Protein AF-A0A822GSI8-F1 (afdb_monomer)

Radius of gyration: 28.37 Å; Cα contacts (8 Å, |Δi|>4): 195; chains: 1; bounding box: 64×32×93 Å

Solvent-accessible surface area (backbone atoms only — not comparable to full-atom values): 10097 Å² total; per-residue (Å²): 110,71,70,58,55,49,56,53,51,47,66,73,47,38,65,60,54,49,52,53,50,53,50,49,49,54,52,13,53,53,40,26,77,75,37,42,52,14,53,33,38,37,79,47,86,88,35,53,39,57,85,66,34,55,63,67,47,79,46,78,55,97,93,42,81,42,84,41,72,41,44,72,42,69,48,95,65,40,20,72,42,55,73,47,16,43,53,38,50,46,37,39,71,72,67,50,66,40,67,62,51,48,49,50,55,18,14,21,65,41,70,62,28,21,62,38,88,71,66,30,64,82,55,51,61,58,57,54,50,50,49,56,54,50,50,54,50,50,51,52,51,52,53,50,52,51,53,53,50,52,49,54,55,57,51,59,77,48,70,86,50,94,62,52,74,69,55,44,53,50,49,52,52,52,52,53,53,56,54,67,74,73,110

Structure (mmCIF, N/CA/C/O backbone):
data_AF-A0A822GSI8-F1
#
_entry.id   AF-A0A822GSI8-F1
#
loop_
_atom_site.group_PDB
_atom_site.id
_atom_site.type_symbol
_atom_site.label_atom_id
_atom_site.label_alt_id
_atom_site.label_comp_id
_atom_site.label_asym_id
_atom_site.label_entity_id
_atom_site.label_seq_id
_atom_site.pdbx_PDB_ins_code
_atom_site.Cartn_x
_atom_site.Cartn_y
_atom_site.Cartn_z
_atom_site.occupancy
_atom_site.B_iso_or_equiv
_atom_site.auth_seq_id
_atom_site.auth_comp_id
_atom_site.auth_asym_id
_atom_site.auth_atom_id
_atom_site.pdbx_PDB_model_num
ATOM 1 N N . HIS A 1 1 ? -18.938 -19.553 23.833 1.00 64.94 1 HIS A N 1
ATOM 2 C CA . HIS A 1 1 ? -18.701 -18.386 24.707 1.00 64.94 1 HIS A CA 1
ATOM 3 C C . HIS A 1 1 ? -17.823 -17.334 24.021 1.00 64.94 1 HIS A C 1
ATOM 5 O O . HIS A 1 1 ? -18.357 -16.303 23.644 1.00 64.94 1 HIS A O 1
ATOM 11 N N . VAL A 1 2 ? -16.542 -17.611 23.725 1.00 74.50 2 VAL A N 1
ATOM 12 C CA . VAL A 1 2 ? -15.604 -16.626 23.123 1.00 74.50 2 VAL A CA 1
ATOM 13 C C . VAL A 1 2 ? -16.083 -16.049 21.779 1.00 74.50 2 VAL A C 1
ATOM 15 O O . VAL A 1 2 ? -16.111 -14.836 21.606 1.00 74.50 2 VAL A O 1
ATOM 18 N N . VAL A 1 3 ? -16.555 -16.893 20.853 1.00 79.50 3 VAL A N 1
ATOM 19 C CA . VAL A 1 3 ? -17.059 -16.449 19.532 1.00 79.50 3 VAL A CA 1
ATOM 20 C C . VAL A 1 3 ? -18.263 -15.503 19.650 1.00 79.50 3 VAL A C 1
ATOM 22 O O . VAL A 1 3 ? -18.406 -14.568 18.870 1.00 79.50 3 VAL A O 1
ATOM 25 N N . GLN A 1 4 ? -19.115 -15.706 20.655 1.00 74.81 4 GLN A N 1
ATOM 26 C CA . GLN A 1 4 ? -20.308 -14.886 20.879 1.00 74.81 4 GLN A CA 1
ATOM 27 C C . GLN A 1 4 ? -19.934 -13.473 21.342 1.00 74.81 4 GLN A C 1
ATOM 29 O O . GLN A 1 4 ? -20.511 -12.506 20.853 1.00 74.81 4 GLN A O 1
ATOM 34 N N . CYS A 1 5 ? -18.919 -13.352 22.204 1.00 68.75 5 CYS A N 1
ATOM 35 C CA . CYS A 1 5 ? -18.374 -12.060 22.624 1.00 68.75 5 CYS A CA 1
ATOM 36 C C . CYS A 1 5 ? -17.778 -11.290 21.437 1.00 68.75 5 CYS A C 1
ATOM 38 O O . CYS A 1 5 ? -18.024 -10.095 21.296 1.00 68.75 5 CYS A O 1
ATOM 40 N N . VAL A 1 6 ? -17.069 -11.984 20.536 1.00 73.56 6 VAL A N 1
ATOM 41 C CA . VAL A 1 6 ? -16.506 -11.374 19.319 1.00 73.56 6 VAL A CA 1
ATOM 42 C C . VAL A 1 6 ? -17.610 -10.848 18.401 1.00 73.56 6 VAL A C 1
ATOM 44 O O . VAL A 1 6 ? -17.530 -9.719 17.930 1.00 73.56 6 VAL A O 1
ATOM 47 N N . VAL A 1 7 ? -18.677 -11.620 18.179 1.00 80.00 7 VAL A N 1
ATOM 48 C CA . VAL A 1 7 ? -19.796 -11.191 17.322 1.00 80.00 7 VAL A CA 1
ATOM 49 C C . VAL A 1 7 ? -20.527 -9.975 17.901 1.00 80.00 7 VAL A C 1
ATOM 51 O O . VAL A 1 7 ? -20.914 -9.082 17.147 1.00 80.00 7 VAL A O 1
ATOM 54 N N . VAL A 1 8 ? -20.705 -9.912 19.224 1.00 75.38 8 VAL A N 1
ATOM 55 C CA . VAL A 1 8 ? -21.286 -8.735 19.891 1.00 75.38 8 VAL A CA 1
ATOM 56 C C . VAL A 1 8 ? -20.364 -7.526 19.731 1.00 75.38 8 VAL A C 1
ATOM 58 O O . VAL A 1 8 ? -20.827 -6.479 19.287 1.00 75.38 8 VAL A O 1
ATOM 61 N N . ALA A 1 9 ? -19.060 -7.685 19.976 1.00 73.44 9 ALA A N 1
ATOM 62 C CA . ALA A 1 9 ? -18.082 -6.612 19.813 1.00 73.44 9 ALA A CA 1
ATOM 63 C C . ALA A 1 9 ? -18.045 -6.066 18.375 1.00 73.44 9 ALA A C 1
ATOM 65 O O . ALA A 1 9 ? -18.070 -4.852 18.183 1.00 73.44 9 ALA A O 1
ATOM 66 N N . ILE A 1 10 ? -18.070 -6.947 17.365 1.00 80.75 10 ILE A N 1
ATOM 67 C CA . ILE A 1 10 ? -18.101 -6.565 15.943 1.00 80.75 10 ILE A CA 1
ATOM 68 C C . ILE A 1 10 ? -19.345 -5.736 15.615 1.00 80.75 10 ILE A C 1
ATOM 70 O O . ILE A 1 10 ? -19.234 -4.753 14.887 1.00 80.75 10 ILE A O 1
ATOM 74 N N . LYS A 1 11 ? -20.525 -6.086 16.144 1.00 81.25 11 LYS A N 1
ATOM 75 C CA . LYS A 1 11 ? -21.742 -5.288 15.919 1.00 81.25 11 LYS A CA 1
ATOM 76 C C . LYS A 1 11 ? -21.622 -3.885 16.509 1.00 81.25 11 LYS A C 1
ATOM 78 O O . LYS A 1 11 ? -22.107 -2.938 15.897 1.00 81.25 11 LYS A O 1
ATOM 83 N N . THR A 1 12 ? -20.948 -3.745 17.646 1.00 77.94 12 THR A N 1
ATOM 84 C CA . THR A 1 12 ? -20.788 -2.453 18.322 1.00 77.94 12 THR A CA 1
ATOM 85 C C . THR A 1 12 ? -19.773 -1.544 17.623 1.00 77.94 12 THR A C 1
ATOM 87 O O . THR A 1 12 ? -20.023 -0.351 17.480 1.00 77.94 12 THR A O 1
ATOM 90 N N . ILE A 1 13 ? -18.659 -2.091 17.120 1.00 86.00 13 ILE A N 1
ATOM 91 C CA . ILE A 1 13 ? -17.615 -1.309 16.418 1.00 86.00 13 ILE A CA 1
ATOM 92 C C . ILE A 1 13 ? -17.758 -1.318 14.887 1.00 86.00 13 ILE A C 1
ATOM 94 O O . ILE A 1 13 ? -16.955 -0.706 14.179 1.00 86.00 13 ILE A O 1
ATOM 98 N N . GLY A 1 14 ? -18.782 -1.997 14.364 1.00 87.69 14 GLY A N 1
ATOM 99 C CA . GLY A 1 14 ? -18.973 -2.245 12.935 1.00 87.69 14 GLY A CA 1
ATOM 100 C C . GLY A 1 14 ? -19.047 -0.973 12.095 1.00 87.69 14 GLY A C 1
ATOM 101 O O . GLY A 1 14 ? -18.503 -0.943 10.995 1.00 87.69 14 GLY A O 1
ATOM 102 N N . ASN A 1 15 ? -19.626 0.105 12.632 1.00 88.06 15 ASN A N 1
ATOM 103 C CA . ASN A 1 15 ? -19.677 1.399 11.946 1.00 88.06 15 ASN A CA 1
ATOM 104 C C . ASN A 1 15 ? -18.277 1.966 11.683 1.00 88.06 15 ASN A C 1
ATOM 106 O O . ASN A 1 15 ? -17.994 2.402 10.571 1.00 88.06 15 ASN A O 1
ATOM 110 N N . ILE A 1 16 ? -17.386 1.930 12.679 1.00 90.88 16 ILE A N 1
ATOM 111 C CA . ILE A 1 16 ? -16.015 2.439 12.531 1.00 90.88 16 ILE A CA 1
ATOM 112 C C . ILE A 1 16 ? -15.247 1.554 11.547 1.00 90.88 16 ILE A C 1
ATOM 114 O O . ILE A 1 16 ? -14.610 2.070 10.636 1.00 90.88 16 ILE A O 1
ATOM 118 N N . MET A 1 17 ? -15.373 0.229 11.670 1.00 90.25 17 MET A N 1
ATOM 119 C CA . MET A 1 17 ? -14.753 -0.724 10.742 1.00 90.25 17 MET A CA 1
ATOM 120 C C . MET A 1 17 ? -15.199 -0.506 9.292 1.00 90.25 17 MET A C 1
ATOM 122 O O . MET A 1 17 ? -14.371 -0.524 8.382 1.00 90.25 17 MET A O 1
ATOM 126 N N . LEU A 1 18 ? -16.495 -0.261 9.072 1.00 92.88 18 LEU A N 1
ATOM 127 C CA . LEU A 1 18 ? -17.046 0.022 7.750 1.00 92.88 18 LEU A CA 1
ATOM 128 C C . LEU A 1 18 ? -16.478 1.323 7.177 1.00 92.88 18 LEU A C 1
ATOM 130 O O . LEU A 1 18 ? -16.075 1.347 6.017 1.00 92.88 18 LEU A O 1
ATOM 134 N N . VAL A 1 19 ? -16.407 2.387 7.981 1.00 93.94 19 VAL A N 1
ATOM 135 C CA . VAL A 1 19 ? -15.815 3.664 7.554 1.00 93.94 19 VAL A CA 1
ATOM 136 C C . VAL A 1 19 ? -14.342 3.481 7.182 1.00 93.94 19 VAL A C 1
ATOM 138 O O . VAL A 1 19 ? -13.930 3.930 6.114 1.00 93.94 19 VAL A O 1
ATOM 141 N N . THR A 1 20 ? -13.567 2.766 8.001 1.00 93.31 20 THR A N 1
ATOM 142 C CA . THR A 1 20 ? -12.159 2.455 7.714 1.00 93.31 20 THR A CA 1
ATOM 143 C C . THR A 1 20 ? -12.010 1.669 6.410 1.00 93.31 20 THR A C 1
ATOM 145 O O . THR A 1 20 ? -11.150 1.988 5.592 1.00 93.31 20 THR A O 1
ATOM 148 N N . PHE A 1 21 ? -12.870 0.676 6.169 1.00 94.00 21 PHE A N 1
ATOM 149 C CA . PHE A 1 21 ? -12.860 -0.096 4.926 1.00 94.00 21 PHE A CA 1
ATOM 150 C C . PHE A 1 21 ? -13.231 0.751 3.698 1.00 94.00 21 PHE A C 1
ATOM 152 O O . PHE A 1 21 ? -12.585 0.646 2.656 1.00 94.00 21 PHE A O 1
ATOM 159 N N . LEU A 1 22 ? -14.237 1.623 3.802 1.00 95.75 22 LEU A N 1
ATOM 160 C CA . LEU A 1 22 ? -14.611 2.530 2.713 1.00 95.75 22 LEU A CA 1
ATOM 161 C C . LEU A 1 22 ? -13.483 3.510 2.387 1.00 95.75 22 LEU A C 1
ATOM 163 O O . LEU A 1 22 ? -13.197 3.758 1.217 1.00 95.75 22 LEU A O 1
ATOM 167 N N . LEU A 1 23 ? -12.799 4.019 3.408 1.00 94.44 23 LEU A N 1
ATOM 168 C CA . LEU A 1 23 ? -11.635 4.871 3.220 1.00 94.44 23 LEU A CA 1
ATOM 169 C C . LEU A 1 23 ? -10.482 4.108 2.546 1.00 94.44 23 LEU A C 1
ATOM 171 O O . LEU A 1 23 ? -9.899 4.613 1.587 1.00 94.44 23 LEU A O 1
ATOM 175 N N . GLN A 1 24 ? -10.195 2.879 2.988 1.00 95.69 24 GLN A N 1
ATOM 176 C CA . GLN A 1 24 ? -9.219 1.991 2.348 1.00 95.69 24 GLN A CA 1
ATOM 177 C C . GLN A 1 24 ? -9.531 1.816 0.858 1.00 95.69 24 GLN A C 1
ATOM 179 O O . GLN A 1 24 ? -8.641 1.894 0.013 1.00 95.69 24 GLN A O 1
ATOM 184 N N . PHE A 1 25 ? -10.807 1.617 0.529 1.00 97.62 25 PHE A N 1
ATOM 185 C CA . PHE A 1 25 ? -11.272 1.492 -0.844 1.00 97.62 25 PHE A CA 1
ATOM 186 C C . PHE A 1 25 ? -11.071 2.779 -1.655 1.00 97.62 25 PHE A C 1
ATOM 188 O O . PHE A 1 25 ? -10.590 2.715 -2.787 1.00 97.62 25 PHE A O 1
ATOM 195 N N . MET A 1 26 ? -11.363 3.951 -1.083 1.00 97.31 26 MET A N 1
ATOM 196 C CA . MET A 1 26 ? -11.099 5.238 -1.739 1.00 97.31 26 MET A CA 1
ATOM 197 C C . MET A 1 26 ? -9.608 5.419 -2.056 1.00 97.31 26 MET A C 1
ATOM 199 O O . MET A 1 26 ? -9.261 5.734 -3.196 1.00 97.31 26 MET A O 1
ATOM 203 N N . PHE A 1 27 ? -8.724 5.154 -1.088 1.00 97.88 27 PHE A N 1
ATOM 204 C CA . PHE A 1 27 ? -7.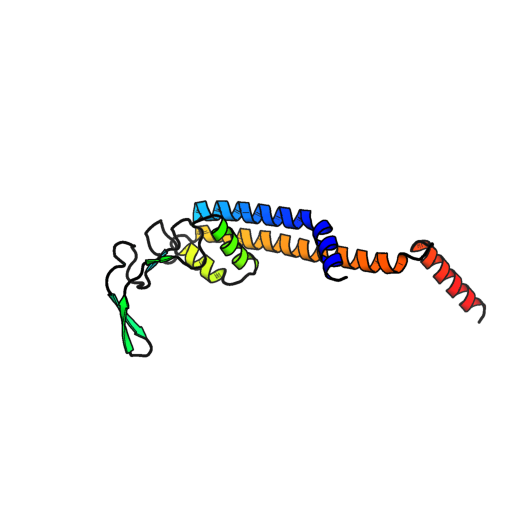275 5.215 -1.301 1.00 97.88 27 PHE A CA 1
ATOM 205 C C . PHE A 1 27 ? -6.784 4.165 -2.300 1.00 97.88 27 PHE A C 1
ATOM 207 O O . PHE A 1 27 ? -5.883 4.458 -3.083 1.00 97.88 27 PHE A O 1
ATOM 214 N N . ALA A 1 28 ? -7.380 2.971 -2.330 1.00 98.25 28 ALA A N 1
ATOM 215 C CA . ALA A 1 28 ? -7.043 1.947 -3.315 1.00 98.25 28 ALA A CA 1
ATOM 216 C C . ALA A 1 28 ? -7.374 2.412 -4.738 1.00 98.25 28 ALA A C 1
ATOM 218 O O . ALA A 1 28 ? -6.529 2.311 -5.624 1.00 98.25 28 ALA A O 1
ATOM 219 N N . CYS A 1 29 ? -8.560 2.987 -4.954 1.00 98.06 29 CYS A N 1
ATOM 220 C CA . CYS A 1 29 ? -8.944 3.561 -6.245 1.00 98.06 29 CYS A CA 1
ATOM 221 C C . CYS A 1 29 ? -8.005 4.700 -6.670 1.00 98.06 29 CYS A C 1
ATOM 2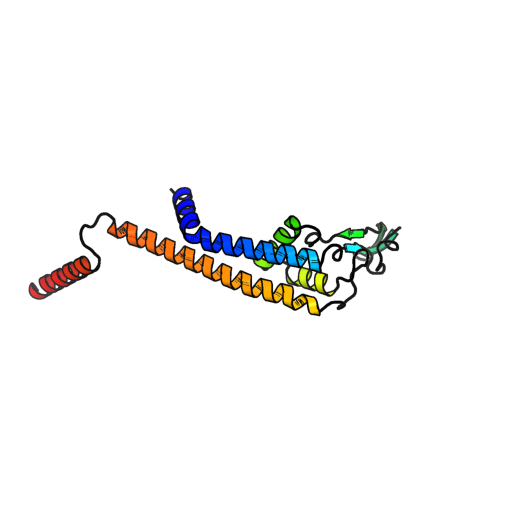23 O O . CYS A 1 29 ? -7.558 4.724 -7.817 1.00 98.06 29 CYS A O 1
ATOM 225 N N . MET A 1 30 ? -7.655 5.603 -5.749 1.00 97.81 30 MET A N 1
ATOM 226 C CA . MET A 1 30 ? -6.669 6.660 -6.010 1.00 97.81 30 MET A CA 1
ATOM 227 C C . MET A 1 30 ? -5.281 6.089 -6.333 1.00 97.81 30 MET A C 1
ATOM 229 O O . MET A 1 30 ? -4.628 6.549 -7.266 1.00 97.81 30 MET A O 1
ATOM 233 N N . GLY A 1 31 ? -4.843 5.061 -5.605 1.00 97.38 31 GLY A N 1
ATOM 234 C CA . GLY A 1 31 ? -3.565 4.389 -5.831 1.00 97.38 31 GLY A CA 1
ATOM 235 C C . GLY A 1 31 ? -3.491 3.737 -7.211 1.00 97.38 31 GLY A C 1
ATOM 236 O O . GLY A 1 31 ? -2.492 3.902 -7.906 1.00 97.38 31 GLY A O 1
ATOM 237 N N . VAL A 1 32 ? -4.568 3.078 -7.655 1.00 97.75 32 VAL A N 1
ATOM 238 C CA . VAL A 1 32 ? -4.649 2.526 -9.018 1.00 97.75 32 VAL A CA 1
ATOM 239 C C . VAL A 1 32 ? -4.516 3.636 -10.059 1.00 97.75 32 VAL A C 1
ATOM 241 O O . VAL A 1 32 ? -3.757 3.497 -11.008 1.00 97.75 32 VAL A O 1
ATOM 244 N N . GLN A 1 33 ? -5.184 4.775 -9.878 1.00 96.00 33 GLN A N 1
ATOM 245 C CA . GLN A 1 33 ? -5.061 5.891 -10.824 1.00 96.00 33 GLN A CA 1
ATOM 246 C C . GLN A 1 33 ? -3.640 6.476 -10.887 1.00 96.00 33 GLN A C 1
ATOM 248 O O . GLN A 1 33 ? -3.237 6.975 -11.933 1.00 96.00 33 GLN A O 1
ATOM 253 N N . LEU A 1 34 ? -2.880 6.416 -9.790 1.00 95.38 34 LEU A N 1
ATOM 254 C CA . LEU A 1 34 ? -1.566 7.053 -9.684 1.00 95.38 34 LEU A CA 1
ATOM 255 C C . LEU A 1 34 ? -0.387 6.146 -10.091 1.00 95.38 34 LEU A C 1
ATOM 257 O O . LEU A 1 34 ? 0.647 6.660 -10.539 1.00 95.38 34 LEU A O 1
ATOM 261 N N . PHE A 1 35 ? -0.531 4.830 -9.903 1.00 96.56 35 PHE A N 1
ATOM 262 C CA . PHE A 1 35 ? 0.570 3.854 -9.949 1.00 96.56 35 PHE A CA 1
ATOM 263 C C . PHE A 1 35 ? 0.297 2.615 -10.811 1.00 96.56 35 PHE A C 1
ATOM 265 O O . PHE A 1 35 ? 1.106 1.683 -10.823 1.00 96.56 35 PHE A O 1
ATOM 272 N N . LYS A 1 36 ? -0.839 2.549 -11.512 1.00 96.00 36 LYS A N 1
ATOM 273 C CA . LYS A 1 36 ? -1.127 1.422 -12.404 1.00 96.00 36 LYS A CA 1
ATOM 274 C C . LYS A 1 36 ? 0.001 1.245 -13.418 1.00 96.00 36 LYS A C 1
ATOM 276 O O . LYS A 1 36 ? 0.408 2.199 -14.072 1.00 96.00 36 LYS A O 1
ATOM 281 N N . GLY A 1 37 ? 0.512 0.020 -13.523 1.00 94.44 37 GLY A N 1
ATOM 282 C CA . GLY A 1 37 ? 1.519 -0.338 -14.514 1.00 94.44 37 GLY A CA 1
ATOM 283 C C . GLY A 1 37 ? 2.919 0.236 -14.274 1.00 94.44 37 GLY A C 1
ATOM 284 O O . GLY A 1 37 ? 3.803 -0.034 -15.084 1.00 94.44 37 GLY A O 1
ATOM 285 N N . THR A 1 38 ? 3.161 0.984 -13.188 1.00 94.44 38 THR A N 1
ATOM 286 C CA . THR A 1 38 ? 4.455 1.658 -12.955 1.00 94.44 38 THR A CA 1
ATOM 287 C C . THR A 1 38 ? 5.419 0.874 -12.057 1.00 94.44 38 THR A C 1
ATOM 289 O O . THR A 1 38 ? 6.549 1.305 -11.854 1.00 94.44 38 THR A O 1
ATOM 292 N N . PHE A 1 39 ? 4.992 -0.265 -11.496 1.00 95.94 39 PHE A N 1
ATOM 293 C CA . PHE A 1 39 ? 5.761 -1.055 -10.511 1.00 95.94 39 PHE A CA 1
ATOM 294 C C . PHE A 1 39 ? 6.512 -2.242 -11.134 1.00 95.94 39 PHE A C 1
ATOM 296 O O . PHE A 1 39 ? 6.977 -3.141 -10.429 1.00 95.94 39 PHE A O 1
ATOM 303 N N . TYR A 1 40 ? 6.629 -2.249 -12.458 1.00 95.06 40 TYR A N 1
ATOM 304 C CA . TYR A 1 40 ? 7.386 -3.263 -13.169 1.00 95.06 40 TYR A CA 1
ATOM 305 C C . TYR A 1 40 ? 8.875 -2.924 -13.176 1.00 95.06 40 TYR A C 1
ATOM 307 O O . TYR A 1 40 ? 9.271 -1.763 -13.286 1.00 95.06 40 TYR A O 1
ATOM 315 N N . SER A 1 41 ? 9.707 -3.953 -13.095 1.00 94.31 41 SER A N 1
ATOM 316 C CA . SER A 1 41 ? 11.152 -3.819 -13.194 1.00 94.31 41 SER A CA 1
ATOM 317 C C . SER A 1 41 ? 11.774 -5.023 -13.893 1.00 94.31 41 SER A C 1
ATOM 319 O O . SER A 1 41 ? 11.236 -6.136 -13.897 1.00 94.31 41 SER A O 1
ATOM 321 N N . CYS A 1 42 ? 12.926 -4.778 -14.512 1.00 94.31 42 CYS A N 1
ATOM 322 C CA . CYS A 1 42 ? 13.794 -5.836 -15.003 1.00 94.31 42 CYS A CA 1
ATOM 323 C C . CYS A 1 42 ? 14.657 -6.353 -13.844 1.00 94.31 42 CYS A C 1
ATOM 325 O O . CYS A 1 42 ? 15.096 -5.571 -12.997 1.00 94.31 42 CYS A O 1
ATOM 327 N N . ASN A 1 43 ? 14.949 -7.652 -13.822 1.00 92.62 43 ASN A N 1
ATOM 328 C CA . ASN A 1 43 ? 15.947 -8.211 -12.902 1.00 92.62 43 ASN A CA 1
ATOM 329 C C . ASN A 1 43 ? 17.375 -7.678 -13.162 1.00 92.62 43 ASN A C 1
ATOM 331 O O . ASN A 1 43 ? 18.195 -7.639 -12.244 1.00 92.62 43 ASN A O 1
ATOM 335 N N . ASP A 1 44 ? 17.657 -7.215 -14.384 1.00 91.88 44 ASP A N 1
ATOM 336 C CA . ASP A 1 44 ? 18.877 -6.496 -14.757 1.00 91.88 44 ASP A CA 1
ATOM 337 C C . ASP A 1 44 ? 18.687 -4.974 -14.604 1.00 91.88 44 ASP A C 1
ATOM 339 O O . ASP A 1 44 ? 17.962 -4.344 -15.378 1.00 91.88 44 ASP A O 1
ATOM 343 N N . LYS A 1 45 ? 19.381 -4.363 -13.631 1.00 85.88 45 LYS A N 1
ATOM 344 C CA . LYS A 1 45 ? 19.308 -2.915 -13.341 1.00 85.88 45 LYS A CA 1
ATOM 345 C C . LYS A 1 45 ? 19.838 -2.029 -14.471 1.00 85.88 45 LYS A C 1
ATOM 347 O O . LYS A 1 45 ? 19.593 -0.826 -14.452 1.00 85.88 45 LYS A O 1
ATOM 352 N N . SER A 1 46 ? 20.581 -2.585 -15.428 1.00 86.50 46 SER A N 1
ATOM 353 C CA . SER A 1 46 ? 21.060 -1.836 -16.591 1.00 86.50 46 SER A CA 1
ATOM 354 C C . SER A 1 46 ? 19.968 -1.599 -17.637 1.00 86.50 46 SER A C 1
ATOM 356 O O . SER A 1 46 ? 20.151 -0.745 -18.502 1.00 86.50 46 SER A O 1
ATOM 358 N N . MET A 1 47 ? 18.843 -2.319 -17.561 1.00 89.88 47 MET A N 1
ATOM 359 C CA . MET A 1 47 ? 17.736 -2.192 -18.506 1.00 89.88 47 MET A CA 1
ATOM 360 C C . MET A 1 47 ? 16.589 -1.391 -17.898 1.00 89.88 47 MET A C 1
ATOM 362 O O . MET A 1 47 ? 15.952 -1.809 -16.932 1.00 89.88 47 MET A O 1
ATOM 366 N N . THR A 1 48 ? 16.301 -0.238 -18.498 1.00 86.44 48 THR A N 1
ATOM 367 C CA . THR A 1 48 ? 15.251 0.681 -18.043 1.00 86.44 48 THR A CA 1
ATOM 368 C C . THR A 1 48 ? 13.943 0.538 -18.809 1.00 86.44 48 THR A C 1
ATOM 370 O O . THR A 1 48 ? 12.943 1.079 -18.362 1.00 86.44 48 THR A O 1
ATOM 373 N N . ASN A 1 49 ? 13.901 -0.193 -19.925 1.00 90.94 49 ASN A N 1
ATOM 374 C CA . ASN A 1 49 ? 12.680 -0.382 -20.708 1.00 90.94 49 ASN A CA 1
ATOM 375 C C . ASN A 1 49 ? 12.310 -1.860 -20.813 1.00 90.94 49 ASN A C 1
ATOM 377 O O . ASN A 1 49 ? 13.174 -2.739 -20.882 1.00 90.94 49 ASN A O 1
ATOM 381 N N . LYS A 1 50 ? 11.008 -2.130 -20.931 1.00 90.44 50 LYS A N 1
ATOM 382 C CA . LYS A 1 50 ? 10.486 -3.483 -21.155 1.00 90.44 50 LYS A CA 1
ATOM 383 C C . LYS A 1 50 ? 11.027 -4.137 -22.431 1.00 90.44 50 LYS A C 1
ATOM 385 O O . LYS A 1 50 ? 11.245 -5.346 -22.456 1.00 90.44 50 LYS A O 1
ATOM 390 N N . GLU A 1 51 ? 11.218 -3.364 -23.499 1.00 91.00 51 GLU A N 1
ATOM 391 C CA . GLU A 1 51 ? 11.679 -3.897 -24.788 1.00 91.00 51 GLU A CA 1
ATOM 392 C C . GLU A 1 51 ? 13.137 -4.366 -24.744 1.00 91.00 51 GLU A C 1
ATOM 394 O O . GLU A 1 51 ? 13.463 -5.384 -25.364 1.00 91.00 51 GLU A O 1
ATOM 399 N N . ASP A 1 52 ? 13.956 -3.672 -23.950 1.00 90.94 52 ASP A N 1
ATOM 400 C CA . ASP A 1 52 ? 15.389 -3.919 -23.771 1.00 90.94 52 ASP A CA 1
ATOM 401 C C . ASP A 1 52 ? 15.669 -5.041 -22.753 1.00 90.94 52 ASP A C 1
ATOM 403 O O . ASP A 1 52 ? 16.725 -5.678 -22.781 1.00 90.94 52 ASP A O 1
ATOM 407 N N . CYS A 1 53 ? 14.700 -5.354 -21.883 1.00 92.75 53 CYS A N 1
ATOM 408 C CA . CYS A 1 53 ? 14.765 -6.442 -20.902 1.00 92.75 53 CYS A CA 1
ATOM 409 C C . CYS A 1 53 ? 14.570 -7.826 -21.560 1.00 92.75 53 CYS A C 1
ATOM 411 O O . CYS A 1 53 ? 13.634 -8.567 -21.263 1.00 92.75 53 CYS A O 1
ATOM 413 N N . LYS A 1 54 ? 15.452 -8.178 -22.502 1.00 93.19 54 LYS A N 1
ATOM 414 C CA . LYS A 1 54 ? 15.462 -9.464 -23.215 1.00 93.19 54 LYS A CA 1
ATOM 415 C C . LYS A 1 54 ? 16.863 -10.068 -23.252 1.00 93.19 54 LYS A C 1
ATOM 417 O O . LYS A 1 54 ? 17.878 -9.374 -23.159 1.00 93.19 54 LYS A O 1
ATOM 422 N N . GLY A 1 55 ? 16.920 -11.383 -23.433 1.00 92.69 55 GLY A N 1
ATOM 423 C CA . GLY A 1 55 ? 18.172 -12.132 -23.502 1.00 92.69 55 GLY A CA 1
ATOM 424 C C . GLY A 1 55 ? 18.678 -12.536 -22.121 1.00 92.69 55 GLY A C 1
ATOM 425 O O . GLY A 1 55 ? 17.895 -12.920 -21.259 1.00 92.69 55 GLY A O 1
ATOM 426 N N . TYR A 1 56 ? 19.993 -12.487 -21.931 1.00 92.69 56 TYR A N 1
ATOM 427 C CA . TYR A 1 56 ? 20.650 -12.949 -20.711 1.00 92.69 56 TYR A CA 1
ATOM 428 C C . TYR A 1 56 ? 21.606 -11.883 -20.191 1.00 92.69 56 TYR A C 1
ATOM 430 O O . TYR A 1 56 ? 22.204 -11.155 -20.985 1.00 92.69 56 TYR A O 1
ATOM 438 N N . PHE A 1 57 ? 21.781 -11.841 -18.877 1.00 93.12 57 PHE A N 1
ATOM 439 C CA . PHE A 1 57 ? 22.784 -11.019 -18.213 1.00 93.12 57 PHE A CA 1
ATOM 440 C C . PHE A 1 57 ? 23.654 -11.892 -17.304 1.00 93.12 57 PHE A C 1
ATOM 442 O O . PHE A 1 57 ? 23.313 -13.038 -16.994 1.00 93.12 57 PHE A O 1
ATOM 449 N N . LEU A 1 58 ? 24.826 -11.369 -16.955 1.00 91.19 58 LEU A N 1
ATOM 450 C CA . LEU A 1 58 ? 25.750 -12.034 -16.047 1.00 91.19 58 LEU A CA 1
ATOM 451 C C . LEU A 1 58 ? 25.486 -11.505 -14.643 1.00 91.19 58 LEU A C 1
ATOM 453 O O . LEU A 1 58 ? 25.672 -10.316 -14.384 1.00 91.19 58 LEU A O 1
ATOM 457 N N . LYS A 1 59 ? 25.050 -12.391 -13.752 1.00 90.44 59 LYS A N 1
ATOM 458 C CA . LYS A 1 59 ? 24.902 -12.098 -12.332 1.00 90.44 59 LYS A CA 1
ATOM 459 C C . LYS A 1 59 ? 26.126 -12.631 -11.604 1.00 90.44 59 LYS A C 1
ATOM 461 O O . LYS A 1 59 ? 26.493 -13.792 -11.775 1.00 90.44 59 LYS A O 1
ATOM 466 N N . ILE A 1 60 ? 26.755 -11.761 -10.824 1.00 89.25 60 ILE A N 1
ATOM 467 C CA . ILE A 1 60 ? 27.889 -12.115 -9.974 1.00 89.25 60 ILE A CA 1
ATOM 468 C C . ILE A 1 60 ? 27.327 -12.342 -8.575 1.00 89.25 60 ILE A C 1
ATOM 470 O O . ILE A 1 60 ? 26.756 -11.418 -7.996 1.00 89.25 60 ILE A O 1
ATOM 474 N N . ASP A 1 61 ? 27.456 -13.563 -8.069 1.00 87.94 61 ASP A N 1
ATOM 475 C CA . ASP A 1 61 ? 27.020 -13.942 -6.726 1.00 87.94 61 ASP A CA 1
ATOM 476 C C . ASP A 1 61 ? 28.131 -14.758 -6.063 1.00 87.94 61 ASP A C 1
ATOM 478 O O . ASP A 1 61 ? 28.610 -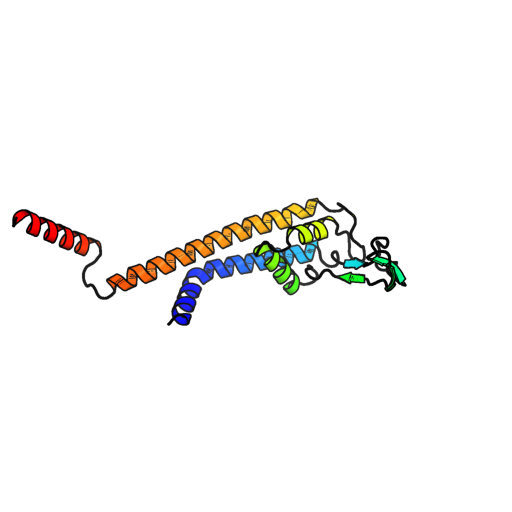15.721 -6.657 1.00 87.94 61 ASP A O 1
ATOM 482 N N . GLU A 1 62 ? 28.593 -14.328 -4.887 1.00 85.44 62 GLU A N 1
ATOM 483 C CA . GLU A 1 62 ? 29.691 -14.964 -4.132 1.00 85.44 62 GLU A CA 1
ATOM 484 C C . GLU A 1 62 ? 30.913 -15.368 -4.993 1.00 85.44 62 GLU A C 1
ATOM 486 O O . GLU A 1 62 ? 31.443 -16.471 -4.880 1.00 85.44 62 GLU A O 1
ATOM 491 N N . ASP A 1 63 ? 31.365 -14.462 -5.871 1.00 83.38 63 ASP A N 1
ATOM 492 C CA . ASP A 1 63 ? 32.522 -14.652 -6.772 1.00 83.38 63 ASP A CA 1
ATOM 493 C C . ASP A 1 63 ? 32.316 -15.683 -7.910 1.00 83.38 63 ASP A C 1
ATOM 495 O O . ASP A 1 63 ? 33.234 -15.992 -8.672 1.00 83.38 63 ASP A O 1
ATOM 499 N N . GLN A 1 64 ? 31.090 -16.184 -8.087 1.00 89.06 64 GLN A N 1
ATOM 500 C CA . GLN A 1 64 ? 30.673 -17.025 -9.211 1.00 89.06 64 GLN A CA 1
ATOM 501 C C . GLN A 1 64 ? 29.865 -16.208 -10.227 1.00 89.06 64 GLN A C 1
ATOM 503 O O . GLN A 1 64 ? 29.047 -15.355 -9.873 1.00 89.06 64 GLN A O 1
ATOM 508 N N . ILE A 1 65 ? 30.080 -16.484 -11.516 1.00 90.38 65 ILE A N 1
ATOM 509 C CA . ILE A 1 65 ? 29.368 -15.825 -12.616 1.00 90.38 65 ILE A CA 1
ATOM 510 C C . ILE A 1 65 ? 28.295 -16.772 -13.144 1.00 90.38 65 ILE A C 1
ATOM 512 O O . ILE A 1 65 ? 28.600 -17.794 -13.760 1.00 90.38 65 ILE A O 1
ATOM 516 N N . TYR A 1 66 ? 27.035 -16.391 -12.967 1.00 90.44 66 TYR A N 1
ATOM 517 C CA . TYR A 1 66 ? 25.891 -17.125 -13.490 1.00 90.44 66 TYR A CA 1
ATOM 518 C C . TYR A 1 66 ? 25.272 -16.376 -14.663 1.00 90.44 66 TYR A C 1
ATOM 520 O O . TYR A 1 66 ? 25.163 -15.148 -14.668 1.00 90.44 66 TYR A O 1
ATOM 528 N N . ARG A 1 67 ? 24.839 -17.133 -15.672 1.00 92.56 67 ARG A N 1
ATOM 529 C CA . ARG A 1 67 ? 24.044 -16.604 -16.777 1.00 92.56 67 ARG A CA 1
ATOM 530 C C . ARG A 1 67 ? 22.570 -16.734 -16.422 1.00 92.56 67 ARG A C 1
ATOM 532 O O . ARG A 1 67 ? 22.044 -17.843 -16.402 1.00 92.56 67 ARG A O 1
ATOM 539 N N . GLU A 1 68 ? 21.910 -15.609 -16.196 1.00 91.62 68 GLU A N 1
ATOM 540 C CA . GLU A 1 68 ? 20.488 -15.552 -15.855 1.00 91.62 68 GLU A CA 1
ATOM 541 C C . GLU A 1 68 ? 19.703 -14.912 -17.008 1.00 91.62 68 GLU A C 1
ATOM 543 O O . GLU A 1 68 ? 20.210 -14.036 -17.718 1.00 91.62 68 GLU A O 1
ATOM 548 N N . SER A 1 69 ? 18.484 -15.390 -17.267 1.00 93.62 69 SER A N 1
ATOM 549 C CA . SER A 1 69 ? 17.605 -14.782 -18.269 1.00 93.62 69 SER A CA 1
ATOM 550 C C . SER A 1 69 ? 17.046 -13.467 -17.744 1.00 93.62 69 SER A C 1
ATOM 552 O O . SER A 1 69 ? 16.619 -13.391 -16.593 1.00 93.62 69 SER A O 1
ATOM 554 N N . ARG A 1 70 ? 17.007 -12.438 -18.592 1.00 94.38 70 ARG A N 1
ATOM 555 C CA . ARG A 1 70 ? 16.320 -11.194 -18.251 1.00 94.38 70 ARG A CA 1
ATOM 556 C C . ARG A 1 70 ? 14.821 -11.435 -18.185 1.00 94.38 70 ARG A C 1
ATOM 558 O O . ARG A 1 70 ? 14.248 -11.983 -19.127 1.00 94.38 70 ARG A O 1
ATOM 565 N N . GLU A 1 71 ? 14.206 -11.009 -17.093 1.00 93.94 71 GLU A N 1
ATOM 566 C CA . GLU A 1 71 ? 12.771 -11.130 -16.872 1.00 93.94 71 GLU A CA 1
ATOM 567 C C . GLU A 1 71 ? 12.193 -9.775 -16.469 1.00 93.94 71 GLU A C 1
ATOM 569 O O . GLU A 1 71 ? 12.696 -9.103 -15.566 1.00 93.94 71 GLU A O 1
ATOM 574 N N . TRP A 1 72 ? 11.127 -9.383 -17.166 1.00 94.50 72 TRP A N 1
ATOM 575 C CA . TRP A 1 72 ? 10.339 -8.202 -16.847 1.00 94.50 72 TRP A CA 1
ATOM 576 C C . TRP A 1 72 ? 9.180 -8.613 -15.947 1.00 94.50 72 TRP A C 1
ATOM 578 O O . TRP A 1 72 ? 8.186 -9.172 -16.419 1.00 94.50 72 TRP A O 1
ATOM 588 N N . SER A 1 73 ? 9.311 -8.337 -14.656 1.00 94.56 73 SER A N 1
ATOM 589 C CA . SER A 1 73 ? 8.365 -8.792 -13.637 1.00 94.56 73 SER A CA 1
ATOM 590 C C . SER A 1 73 ? 7.722 -7.615 -12.911 1.00 94.56 73 SER A C 1
ATOM 592 O O . SER A 1 73 ? 8.277 -6.517 -12.859 1.00 94.56 73 SER A O 1
ATOM 594 N N . ASN A 1 74 ? 6.525 -7.833 -12.369 1.00 94.88 74 ASN A N 1
ATOM 595 C CA . ASN A 1 74 ? 5.868 -6.856 -11.506 1.00 94.88 74 ASN A CA 1
ATOM 596 C C . ASN A 1 74 ? 6.289 -7.061 -10.049 1.00 94.88 74 ASN A C 1
ATOM 598 O O . ASN A 1 74 ? 6.536 -8.191 -9.622 1.00 94.88 74 ASN A O 1
ATOM 602 N N . SER A 1 75 ? 6.294 -5.987 -9.263 1.00 93.62 75 SER A N 1
ATOM 603 C CA . SER A 1 75 ? 6.425 -6.091 -7.811 1.00 93.62 75 SER A CA 1
ATOM 604 C C . SER A 1 75 ? 5.296 -6.940 -7.217 1.00 93.62 75 SER A C 1
ATOM 606 O O . SER A 1 75 ? 4.151 -6.875 -7.660 1.00 93.62 75 SER A O 1
ATOM 608 N N . LYS A 1 76 ? 5.592 -7.703 -6.155 1.00 93.56 76 LYS A N 1
ATOM 609 C CA . LYS A 1 76 ? 4.599 -8.513 -5.421 1.00 93.56 76 LYS A CA 1
ATOM 610 C C . LYS A 1 76 ? 3.426 -7.667 -4.912 1.00 93.56 76 LYS A C 1
ATOM 612 O O . LYS A 1 76 ? 2.276 -8.104 -4.946 1.00 93.56 76 LYS A O 1
ATOM 617 N N . PHE A 1 77 ? 3.723 -6.460 -4.443 1.00 95.81 77 PHE A N 1
ATOM 618 C CA . PHE A 1 77 ? 2.739 -5.478 -4.000 1.00 95.81 77 PHE A CA 1
ATOM 619 C C . PHE A 1 77 ? 2.703 -4.348 -5.022 1.00 95.81 77 PHE A C 1
ATOM 621 O O . PHE A 1 77 ? 3.700 -3.654 -5.212 1.00 95.81 77 PHE A O 1
ATOM 628 N N . HIS A 1 78 ? 1.569 -4.199 -5.701 1.00 96.06 78 HIS A N 1
ATOM 629 C CA . HIS A 1 78 ? 1.389 -3.265 -6.809 1.00 96.06 78 HIS A CA 1
ATOM 630 C C . HIS A 1 78 ? -0.048 -2.717 -6.844 1.00 96.06 78 HIS A C 1
ATOM 632 O O . HIS A 1 78 ? -0.919 -3.158 -6.088 1.00 96.06 78 HIS A O 1
ATOM 638 N N . PHE A 1 79 ? -0.289 -1.739 -7.720 1.00 97.75 79 PHE A N 1
ATOM 639 C CA . PHE A 1 79 ? -1.542 -0.979 -7.820 1.00 97.75 79 PHE A CA 1
ATOM 640 C C . PHE A 1 79 ? -2.229 -1.148 -9.189 1.00 97.75 79 PHE A C 1
ATOM 642 O O . PHE A 1 79 ? -2.915 -0.249 -9.659 1.00 97.75 79 PHE A O 1
ATOM 649 N N . ASP A 1 80 ? -2.076 -2.298 -9.854 1.00 96.69 80 ASP A N 1
ATOM 650 C CA . ASP A 1 80 ? -2.644 -2.473 -11.208 1.00 96.69 80 ASP A CA 1
ATOM 651 C C . ASP A 1 80 ? -4.174 -2.601 -11.195 1.00 96.69 80 ASP A C 1
ATOM 653 O O . ASP A 1 80 ? -4.851 -2.156 -12.122 1.00 96.69 80 ASP A O 1
ATOM 657 N N . ASN A 1 81 ? -4.715 -3.196 -10.126 1.00 96.94 81 ASN A N 1
ATOM 658 C CA . ASN A 1 81 ? -6.138 -3.466 -9.941 1.00 96.94 81 ASN A CA 1
ATOM 659 C C . ASN A 1 81 ? -6.549 -3.133 -8.502 1.00 96.94 81 ASN A C 1
ATOM 661 O O . ASN A 1 81 ? -5.752 -3.293 -7.578 1.00 96.94 81 ASN A O 1
ATOM 665 N N . VAL A 1 82 ? -7.818 -2.772 -8.287 1.00 97.75 82 VAL A N 1
ATOM 666 C CA . VAL A 1 82 ? -8.329 -2.392 -6.954 1.00 97.75 82 VAL A CA 1
ATOM 667 C C . VAL A 1 82 ? -8.129 -3.483 -5.887 1.00 97.75 82 VAL A C 1
ATOM 669 O O . VAL A 1 82 ? -7.656 -3.140 -4.807 1.00 97.75 82 VAL A O 1
ATOM 672 N N . PRO A 1 83 ? -8.395 -4.785 -6.136 1.00 97.00 83 PRO A N 1
ATOM 673 C CA . PRO A 1 83 ? -8.165 -5.818 -5.121 1.00 97.00 83 PRO A CA 1
ATOM 674 C C . PRO A 1 83 ? -6.697 -5.932 -4.695 1.00 97.00 83 PRO A C 1
ATOM 676 O O . PRO A 1 83 ? -6.406 -6.075 -3.509 1.00 97.00 83 PRO A O 1
ATOM 679 N N . GLN A 1 84 ? -5.768 -5.806 -5.647 1.00 97.62 84 GLN A N 1
ATOM 680 C CA . GLN A 1 84 ? -4.343 -5.824 -5.336 1.00 97.62 84 GLN A CA 1
ATOM 681 C C . GLN A 1 84 ? -3.919 -4.552 -4.598 1.00 97.62 84 GLN A C 1
ATOM 683 O O . GLN A 1 84 ? -3.161 -4.631 -3.639 1.00 97.62 84 GLN A O 1
ATOM 688 N N . ALA A 1 85 ? -4.451 -3.389 -4.984 1.00 98.00 85 ALA A N 1
ATOM 689 C CA . ALA A 1 85 ? -4.217 -2.132 -4.281 1.00 98.00 85 ALA A CA 1
ATOM 690 C C . ALA A 1 85 ? -4.722 -2.182 -2.829 1.00 98.00 85 ALA A C 1
ATOM 692 O O . ALA A 1 85 ? -4.034 -1.700 -1.935 1.00 98.00 85 ALA A O 1
ATOM 693 N N . LEU A 1 86 ? -5.877 -2.808 -2.572 1.00 97.81 86 LEU A N 1
ATOM 694 C CA . LEU A 1 86 ? -6.387 -3.038 -1.216 1.00 97.81 86 LEU A CA 1
ATOM 695 C C . LEU A 1 86 ? -5.421 -3.890 -0.381 1.00 97.81 86 LEU A C 1
ATOM 697 O O . LEU A 1 86 ? -5.166 -3.548 0.771 1.00 97.81 86 LEU A O 1
ATOM 701 N N . LEU A 1 87 ? -4.868 -4.961 -0.962 1.00 96.81 87 LEU A N 1
ATOM 702 C CA . LEU A 1 87 ? -3.888 -5.837 -0.309 1.00 96.81 87 LEU A CA 1
ATOM 703 C C . LEU A 1 87 ? -2.558 -5.112 -0.056 1.00 96.81 87 LEU A C 1
ATOM 705 O O . LEU A 1 87 ? -2.008 -5.191 1.038 1.00 96.81 87 LEU A O 1
ATOM 709 N N . THR A 1 88 ? -2.075 -4.352 -1.035 1.00 97.31 88 THR A N 1
ATOM 710 C CA . THR A 1 88 ? -0.880 -3.509 -0.913 1.00 97.31 88 THR A CA 1
ATOM 711 C C . THR A 1 88 ? -1.053 -2.442 0.172 1.00 97.31 88 THR A C 1
ATOM 713 O O . THR A 1 88 ? -0.175 -2.238 1.003 1.00 97.31 88 THR A O 1
ATOM 716 N N . LEU A 1 89 ? -2.202 -1.768 0.227 1.00 97.56 89 LEU A N 1
ATOM 717 C CA . LEU A 1 89 ? -2.483 -0.801 1.287 1.00 97.56 89 LEU A CA 1
ATOM 718 C C . LEU A 1 89 ? -2.723 -1.480 2.643 1.00 97.56 89 LEU A C 1
ATOM 720 O O . LEU A 1 89 ? -2.513 -0.850 3.675 1.00 97.56 89 LEU A O 1
ATOM 724 N N . PHE A 1 90 ? -3.150 -2.745 2.676 1.00 96.00 90 PHE A N 1
ATOM 725 C CA . PHE A 1 90 ? -3.265 -3.508 3.918 1.00 96.00 90 PHE A CA 1
ATOM 726 C C . PHE A 1 90 ? -1.888 -3.763 4.542 1.00 96.00 90 PHE A C 1
ATOM 728 O O . PHE A 1 90 ? -1.734 -3.550 5.740 1.00 96.00 90 PHE A O 1
ATOM 735 N N . THR A 1 91 ? -0.866 -4.109 3.750 1.00 96.19 91 THR A N 1
ATOM 736 C CA . THR A 1 91 ? 0.504 -4.247 4.284 1.00 96.19 91 THR A CA 1
ATOM 737 C C . THR A 1 91 ? 1.079 -2.916 4.760 1.00 96.19 91 THR A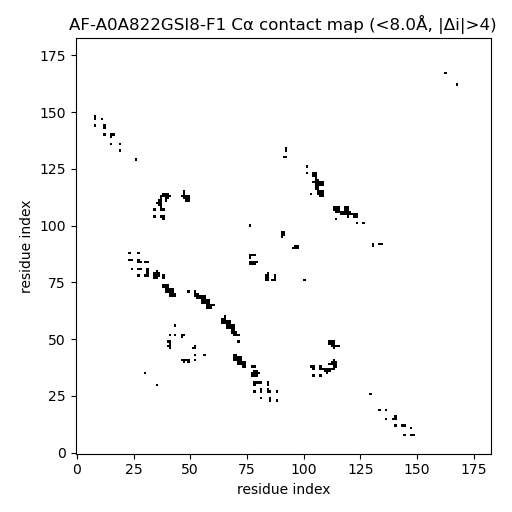 C 1
ATOM 739 O O . THR A 1 91 ? 1.783 -2.855 5.764 1.00 96.19 91 THR A O 1
ATOM 742 N N . VAL A 1 92 ? 0.735 -1.811 4.089 1.00 97.00 92 VAL A N 1
ATOM 743 C CA . VAL A 1 92 ? 1.094 -0.469 4.576 1.00 97.00 92 VAL A CA 1
ATOM 744 C C . VAL A 1 92 ? 0.381 -0.151 5.894 1.00 97.00 92 VAL A C 1
ATOM 746 O O . VAL A 1 92 ? 1.003 0.403 6.796 1.00 97.00 92 VAL A O 1
ATOM 749 N N . ALA A 1 93 ? -0.892 -0.531 6.041 1.00 95.94 93 ALA A N 1
ATOM 750 C CA . ALA A 1 93 ? -1.666 -0.327 7.267 1.00 95.94 93 ALA A CA 1
ATOM 751 C C . ALA A 1 93 ? -1.132 -1.131 8.464 1.00 95.94 93 ALA A C 1
ATOM 753 O O . ALA A 1 93 ? -1.262 -0.682 9.601 1.00 95.94 93 ALA A O 1
ATOM 754 N N . THR A 1 94 ? -0.510 -2.290 8.224 1.00 95.12 94 THR A N 1
ATOM 755 C CA . THR A 1 94 ? 0.199 -3.065 9.258 1.00 95.12 94 THR A CA 1
ATOM 756 C C . THR A 1 94 ? 1.621 -2.564 9.514 1.00 95.12 94 THR A C 1
ATOM 758 O O . THR A 1 94 ? 2.318 -3.124 10.356 1.00 95.12 94 THR A O 1
ATOM 761 N N . PHE A 1 95 ? 2.050 -1.498 8.828 1.00 95.06 95 PHE A N 1
ATOM 762 C CA . PHE A 1 95 ? 3.407 -0.950 8.863 1.00 95.06 95 PHE A CA 1
ATOM 763 C C . PHE A 1 95 ? 4.498 -1.926 8.392 1.00 95.06 95 PHE A C 1
ATOM 765 O O . PHE A 1 95 ? 5.675 -1.742 8.706 1.00 95.06 95 PHE A O 1
ATOM 772 N N . GLU A 1 96 ? 4.150 -2.919 7.574 1.00 94.44 96 GLU A N 1
ATOM 773 C CA . GLU A 1 96 ? 5.097 -3.908 7.060 1.00 94.44 96 GLU A CA 1
ATOM 774 C C . GLU A 1 96 ? 5.535 -3.580 5.631 1.00 94.44 96 GLU A C 1
ATOM 776 O O . GLU A 1 96 ? 4.723 -3.458 4.714 1.00 94.44 96 GLU A O 1
ATOM 781 N N . GLY A 1 97 ? 6.848 -3.436 5.421 1.00 92.19 97 GLY A N 1
ATOM 782 C CA . GLY A 1 97 ? 7.418 -3.231 4.082 1.00 92.19 97 GLY A CA 1
ATOM 783 C C . GLY A 1 97 ? 7.003 -1.922 3.393 1.00 92.19 97 GLY A C 1
ATOM 784 O O . GLY A 1 97 ? 7.317 -1.717 2.223 1.00 92.19 97 GLY A O 1
ATOM 785 N N . TRP A 1 98 ? 6.329 -1.006 4.092 1.00 95.69 98 TRP A N 1
ATOM 786 C CA . TRP A 1 98 ? 5.907 0.272 3.518 1.00 95.69 98 TRP A CA 1
ATOM 787 C C . TRP A 1 98 ? 7.065 1.171 3.046 1.00 95.69 98 TRP A C 1
ATOM 789 O O . TRP A 1 98 ? 6.867 1.842 2.033 1.00 95.69 98 TRP A O 1
ATOM 799 N N . PRO A 1 99 ? 8.271 1.195 3.667 1.00 96.00 99 PRO A N 1
ATOM 800 C CA . PRO A 1 99 ? 9.352 2.046 3.176 1.00 96.00 99 PRO A CA 1
ATOM 801 C C . PRO A 1 99 ? 9.880 1.570 1.821 1.00 96.00 99 PRO A C 1
ATOM 803 O O . PRO A 1 99 ? 10.100 2.383 0.929 1.00 96.00 99 PRO A O 1
ATOM 806 N N . SER A 1 100 ? 10.037 0.255 1.623 1.00 95.19 100 SER A N 1
ATOM 807 C CA . SER A 1 100 ? 10.484 -0.289 0.334 1.00 95.19 100 SER A CA 1
ATOM 808 C C . SER A 1 100 ? 9.436 -0.077 -0.757 1.00 95.19 100 SER A C 1
ATOM 810 O O . SER A 1 100 ? 9.784 0.263 -1.889 1.00 95.19 100 SER A O 1
ATOM 812 N N . LEU A 1 101 ? 8.152 -0.199 -0.414 1.00 96.25 101 LEU A N 1
ATOM 813 C CA . LEU A 1 101 ? 7.052 0.118 -1.318 1.00 96.25 101 LEU A CA 1
ATOM 814 C C . LEU A 1 101 ? 7.029 1.608 -1.690 1.00 96.25 101 LEU A C 1
ATOM 816 O O . LEU A 1 101 ? 6.871 1.943 -2.861 1.00 96.25 101 LEU A O 1
ATOM 820 N N . LEU A 1 102 ? 7.231 2.497 -0.714 1.00 97.06 102 LEU A N 1
ATOM 821 C CA . LEU A 1 102 ? 7.343 3.936 -0.935 1.00 97.06 102 LEU A CA 1
ATOM 822 C C . LEU A 1 102 ? 8.515 4.259 -1.868 1.00 97.06 102 LEU A C 1
ATOM 824 O O . LEU A 1 102 ? 8.334 5.015 -2.817 1.00 97.06 102 LEU A O 1
ATOM 828 N N . HIS A 1 103 ? 9.693 3.675 -1.643 1.00 96.12 103 HIS A N 1
ATOM 829 C CA . HIS A 1 103 ? 10.840 3.866 -2.535 1.00 96.12 103 HIS A CA 1
ATOM 830 C C . HIS A 1 103 ? 10.556 3.354 -3.949 1.00 96.12 103 HIS A C 1
ATOM 832 O O . HIS A 1 103 ? 10.824 4.062 -4.912 1.00 96.12 103 HIS A O 1
ATOM 838 N N . THR A 1 104 ? 9.909 2.192 -4.079 1.00 95.44 104 THR A N 1
ATOM 839 C CA . THR A 1 104 ? 9.464 1.670 -5.383 1.00 95.44 104 THR A CA 1
ATOM 840 C C . THR A 1 104 ? 8.502 2.642 -6.072 1.00 95.44 104 THR A C 1
ATOM 842 O O . THR A 1 104 ? 8.608 2.872 -7.272 1.00 95.44 104 THR A O 1
ATOM 845 N N . ALA A 1 105 ? 7.591 3.265 -5.320 1.00 96.31 105 ALA A N 1
ATOM 846 C CA . ALA A 1 105 ? 6.666 4.258 -5.853 1.00 96.31 105 ALA A CA 1
ATOM 847 C C . ALA A 1 105 ? 7.368 5.562 -6.270 1.00 96.31 105 ALA A C 1
ATOM 849 O O . ALA A 1 105 ? 7.035 6.118 -7.316 1.00 96.31 105 ALA A O 1
ATOM 850 N N . ILE A 1 106 ? 8.337 6.040 -5.482 1.00 97.25 106 ILE A N 1
ATOM 851 C CA . ILE A 1 106 ? 9.145 7.232 -5.788 1.00 97.25 106 ILE A CA 1
ATOM 852 C C . ILE A 1 106 ? 9.983 7.009 -7.047 1.00 97.25 106 ILE A C 1
ATOM 854 O O . ILE A 1 106 ? 10.072 7.903 -7.886 1.00 97.25 106 ILE A O 1
ATOM 858 N N . ASP A 1 107 ? 10.571 5.825 -7.186 1.00 95.69 107 ASP A N 1
ATOM 859 C CA . ASP A 1 107 ? 11.400 5.488 -8.338 1.00 95.69 107 ASP A CA 1
ATOM 860 C C . ASP A 1 107 ? 10.555 5.114 -9.567 1.00 95.69 107 ASP A C 1
ATOM 862 O O . ASP A 1 107 ? 11.068 5.044 -10.680 1.00 95.69 107 ASP A O 1
ATOM 866 N N . SER A 1 108 ? 9.249 4.885 -9.405 1.00 94.19 108 SER A N 1
ATOM 867 C CA . SER A 1 108 ? 8.368 4.522 -10.517 1.00 94.19 108 SER A CA 1
ATOM 868 C C . SER A 1 108 ? 8.257 5.646 -11.548 1.00 94.19 108 SER A C 1
ATOM 870 O O . SER A 1 108 ? 8.179 6.820 -11.189 1.00 94.19 108 SER A O 1
ATOM 872 N N . LYS A 1 109 ? 8.210 5.293 -12.838 1.00 90.62 109 LYS A N 1
ATOM 873 C CA . LYS A 1 109 ? 8.118 6.251 -13.949 1.00 90.62 109 LYS A CA 1
ATOM 874 C C . LYS A 1 109 ? 6.750 6.203 -14.627 1.00 90.62 109 LYS A C 1
ATOM 876 O O . LYS A 1 109 ? 5.816 6.857 -14.156 1.00 90.62 109 LYS A O 1
ATOM 881 N N . GLY A 1 110 ? 6.643 5.427 -15.698 1.00 89.50 110 GLY A N 1
ATOM 882 C CA . GLY A 1 110 ? 5.454 5.253 -16.523 1.00 89.50 110 GLY A CA 1
ATOM 883 C C . GLY A 1 110 ? 5.225 3.783 -16.864 1.00 89.50 110 GLY A C 1
ATOM 884 O O . GLY A 1 110 ? 6.015 2.914 -16.498 1.00 89.50 110 GLY A O 1
ATOM 885 N N . GLU A 1 111 ? 4.123 3.491 -17.550 1.00 89.81 111 GLU A N 1
ATOM 886 C CA . GLU A 1 111 ? 3.811 2.121 -17.959 1.00 89.81 111 GLU A CA 1
ATOM 887 C C . GLU A 1 111 ? 4.847 1.595 -18.967 1.00 89.81 111 GLU A C 1
ATOM 889 O O . GLU A 1 111 ? 5.120 2.227 -19.985 1.00 89.81 111 GLU A O 1
ATOM 894 N N . GLY A 1 112 ? 5.421 0.419 -18.691 1.00 87.44 112 GLY A N 1
ATOM 895 C CA . GLY A 1 112 ? 6.441 -0.203 -19.550 1.00 87.44 112 GLY A CA 1
ATOM 896 C C . GLY A 1 112 ? 7.859 0.358 -19.384 1.00 87.44 112 GLY A C 1
ATOM 897 O O . GLY A 1 112 ? 8.789 -0.149 -20.018 1.00 87.44 112 GLY A O 1
ATOM 898 N N . GLU A 1 113 ? 8.026 1.344 -18.504 1.00 91.88 113 GLU A N 1
ATOM 899 C CA . GLU A 1 113 ? 9.311 1.914 -18.119 1.00 91.88 113 GLU A CA 1
ATOM 900 C C . GLU A 1 113 ? 9.688 1.446 -16.711 1.00 91.88 113 GLU A C 1
ATOM 902 O O . GLU A 1 113 ? 8.850 1.322 -15.820 1.00 91.88 113 GLU A O 1
ATOM 907 N N . GLY A 1 114 ? 10.967 1.152 -16.527 1.00 90.94 114 GLY A N 1
ATOM 908 C CA . GLY A 1 114 ? 11.534 0.668 -15.280 1.00 90.94 114 GLY A CA 1
ATOM 909 C C . GLY A 1 114 ? 11.764 1.805 -14.290 1.00 90.94 114 GLY A C 1
ATOM 910 O O . GLY A 1 114 ? 11.608 2.984 -14.630 1.00 90.94 114 GLY A O 1
ATOM 911 N N . PRO 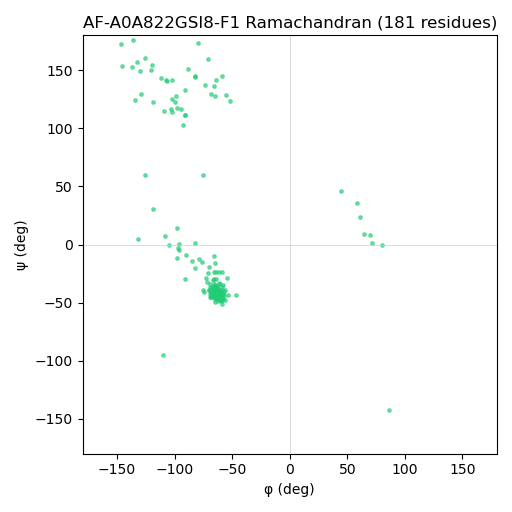A 1 115 ? 12.156 1.465 -13.055 1.00 94.12 115 PRO A N 1
ATOM 912 C CA . PRO A 1 115 ? 12.378 2.457 -12.020 1.00 94.12 115 PRO A CA 1
ATOM 913 C C . PRO A 1 115 ? 13.566 3.368 -12.362 1.00 94.12 115 PRO A C 1
ATOM 915 O O . PRO A 1 115 ? 14.629 2.908 -12.780 1.00 94.12 115 PRO A O 1
ATOM 918 N N . VAL A 1 116 ? 13.393 4.669 -12.140 1.00 93.38 116 VAL A N 1
ATOM 919 C CA . VAL A 1 116 ? 14.433 5.696 -12.216 1.00 93.38 116 VAL A CA 1
ATOM 920 C C . VAL A 1 116 ? 14.560 6.332 -10.842 1.00 93.38 116 VAL A C 1
ATOM 922 O O . VAL A 1 116 ? 13.591 6.873 -10.313 1.00 93.38 116 VAL A O 1
ATOM 925 N N . TYR A 1 117 ? 15.768 6.286 -10.283 1.00 93.56 117 TYR A N 1
ATOM 926 C CA . TYR A 1 117 ? 16.027 6.769 -8.931 1.00 93.56 117 TYR A CA 1
ATOM 927 C C . TYR A 1 117 ? 15.518 8.202 -8.724 1.00 93.56 117 TYR A C 1
ATOM 929 O O . TYR A 1 117 ? 15.921 9.125 -9.435 1.00 93.56 117 TYR A O 1
ATOM 937 N N . ASN A 1 118 ? 14.661 8.375 -7.718 1.00 94.81 118 ASN A N 1
ATOM 938 C CA . ASN A 1 118 ? 14.107 9.653 -7.281 1.00 94.81 118 ASN A CA 1
ATOM 939 C C . ASN A 1 118 ? 13.334 10.431 -8.368 1.00 94.81 118 ASN A C 1
ATOM 941 O O . ASN A 1 118 ? 13.377 11.662 -8.410 1.00 94.81 118 ASN A O 1
ATOM 945 N N . TYR A 1 119 ? 12.620 9.730 -9.255 1.00 95.56 119 TYR A N 1
ATOM 946 C CA . TYR A 1 119 ? 11.873 10.357 -10.350 1.00 95.56 119 TYR A CA 1
ATOM 947 C C . TYR A 1 119 ? 10.584 11.067 -9.887 1.00 95.56 119 TYR A C 1
ATOM 949 O O . TYR A 1 119 ? 10.287 12.172 -10.345 1.00 95.56 119 TYR A O 1
ATOM 957 N N . ARG A 1 120 ? 9.821 10.477 -8.955 1.00 95.31 120 ARG A N 1
ATOM 958 C CA . ARG A 1 120 ? 8.527 11.003 -8.467 1.00 95.31 120 ARG A CA 1
ATOM 959 C C . ARG A 1 120 ? 8.463 11.154 -6.941 1.00 95.31 120 ARG A C 1
ATOM 961 O O . ARG A 1 120 ? 7.548 10.618 -6.319 1.00 95.31 120 ARG A O 1
ATOM 968 N N . PRO A 1 121 ? 9.331 11.950 -6.289 1.00 95.44 121 PRO A N 1
ATOM 969 C CA . PRO A 1 121 ? 9.251 12.169 -4.837 1.00 95.44 121 PRO A CA 1
ATOM 970 C C . PRO A 1 121 ? 7.906 12.768 -4.379 1.00 95.44 121 PRO A C 1
ATOM 972 O O . PRO A 1 121 ? 7.483 12.567 -3.242 1.00 95.44 121 PRO A O 1
ATOM 975 N N . PHE A 1 122 ? 7.185 13.450 -5.274 1.00 94.56 122 PHE A N 1
ATOM 976 C CA . PHE A 1 122 ? 5.868 14.041 -5.014 1.00 94.56 122 PHE A CA 1
ATOM 977 C C . PHE A 1 122 ? 4.752 13.022 -4.732 1.00 94.56 122 PHE A C 1
ATOM 979 O O . PHE A 1 122 ? 3.667 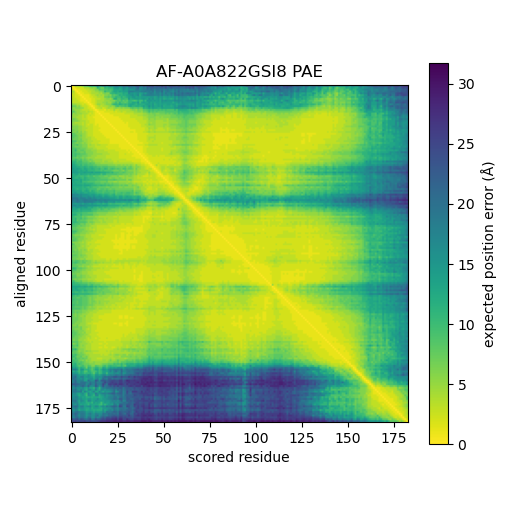13.429 -4.324 1.00 94.56 122 PHE A O 1
ATOM 986 N N . VAL A 1 123 ? 4.980 11.719 -4.936 1.00 95.81 123 VAL A N 1
ATOM 987 C CA . VAL A 1 123 ? 4.009 10.673 -4.566 1.00 95.81 123 VAL A CA 1
ATOM 988 C C . VAL A 1 123 ? 4.132 10.253 -3.101 1.00 95.81 123 VAL A C 1
ATOM 990 O O . VAL A 1 123 ? 3.218 9.633 -2.570 1.00 95.81 123 VAL A O 1
ATOM 993 N N . ALA A 1 124 ? 5.216 10.619 -2.409 1.00 96.75 124 ALA A N 1
ATOM 994 C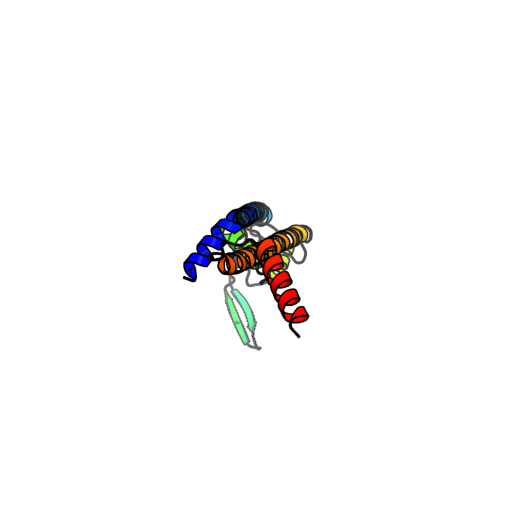 CA . ALA A 1 124 ? 5.407 10.279 -0.999 1.00 96.75 124 ALA A CA 1
ATOM 995 C C . ALA A 1 124 ? 4.273 10.767 -0.070 1.00 96.75 124 ALA A C 1
ATOM 997 O O . ALA A 1 124 ? 3.827 9.977 0.768 1.00 96.75 124 ALA A O 1
ATOM 998 N N . PRO A 1 125 ? 3.723 11.992 -0.230 1.00 97.31 125 PRO A N 1
ATOM 999 C CA . PRO A 1 125 ? 2.581 12.452 0.555 1.00 97.31 125 PRO A CA 1
ATOM 1000 C C . PRO A 1 125 ? 1.359 11.527 0.507 1.00 97.31 125 PRO A C 1
ATOM 1002 O O . PRO A 1 125 ? 0.637 11.467 1.495 1.00 97.31 125 PRO A O 1
ATOM 1005 N N . PHE A 1 126 ? 1.138 10.770 -0.578 1.00 97.25 126 PHE A N 1
ATOM 1006 C CA . PHE A 1 126 ? 0.048 9.787 -0.652 1.00 97.25 126 PHE A CA 1
ATOM 1007 C C . PHE A 1 126 ? 0.182 8.712 0.438 1.00 97.25 126 PHE A C 1
ATOM 1009 O O . PHE A 1 126 ? -0.771 8.462 1.175 1.00 97.25 126 PHE A O 1
ATOM 1016 N N . PHE A 1 127 ? 1.374 8.123 0.584 1.00 97.19 127 PHE A N 1
ATOM 1017 C CA . PHE A 1 127 ? 1.638 7.086 1.587 1.00 97.19 127 PHE A CA 1
ATOM 1018 C C . PHE A 1 127 ? 1.620 7.652 3.005 1.00 97.19 127 PHE A C 1
ATOM 1020 O O . PHE A 1 127 ? 1.026 7.050 3.895 1.00 97.19 127 PHE A O 1
ATOM 1027 N N . ILE A 1 128 ? 2.226 8.824 3.217 1.00 97.50 128 ILE A N 1
ATOM 1028 C CA . ILE A 1 128 ? 2.257 9.460 4.541 1.00 97.50 128 ILE A CA 1
ATOM 1029 C C . ILE A 1 128 ? 0.847 9.855 4.995 1.00 97.50 128 ILE A C 1
ATOM 1031 O O . ILE A 1 128 ? 0.472 9.576 6.131 1.00 97.50 128 ILE A O 1
ATOM 1035 N N . ALA A 1 129 ? 0.037 10.443 4.109 1.00 97.31 129 ALA A N 1
ATOM 1036 C CA . ALA A 1 129 ? -1.352 10.772 4.414 1.00 97.31 129 ALA A CA 1
ATOM 1037 C C . ALA A 1 129 ? -2.165 9.511 4.732 1.00 97.31 129 ALA A C 1
ATOM 1039 O O . ALA A 1 129 ? -2.864 9.479 5.742 1.00 97.31 129 ALA A O 1
ATOM 1040 N N . PHE A 1 130 ? -2.031 8.457 3.921 1.00 97.38 130 PHE A N 1
ATOM 1041 C CA . PHE A 1 130 ? -2.686 7.177 4.179 1.00 97.38 130 PHE A CA 1
ATOM 1042 C C . PHE A 1 130 ? -2.316 6.608 5.558 1.00 97.38 130 PHE A C 1
ATOM 1044 O O . PHE A 1 130 ? -3.206 6.252 6.328 1.00 97.38 130 PHE A O 1
ATOM 1051 N N . ILE A 1 131 ? -1.023 6.594 5.898 1.00 97.00 131 ILE A N 1
ATOM 1052 C CA . ILE A 1 131 ? -0.513 6.118 7.189 1.00 97.00 131 ILE A CA 1
ATOM 1053 C C . ILE A 1 131 ? -1.109 6.913 8.360 1.00 97.00 131 ILE A C 1
ATOM 1055 O O . ILE A 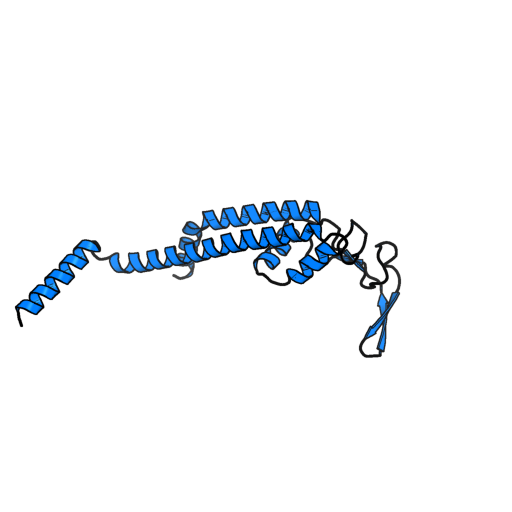1 131 ? -1.562 6.319 9.336 1.00 97.00 131 ILE A O 1
ATOM 1059 N N . ILE A 1 132 ? -1.136 8.245 8.273 1.00 96.75 132 ILE A N 1
ATOM 1060 C CA . ILE A 1 132 ? -1.694 9.091 9.339 1.00 96.75 132 ILE A CA 1
ATOM 1061 C C . ILE A 1 132 ? -3.179 8.785 9.537 1.00 96.75 132 ILE A C 1
ATOM 1063 O O . ILE A 1 132 ? -3.633 8.597 10.668 1.00 96.75 132 ILE A O 1
ATOM 1067 N N . VAL A 1 133 ? -3.938 8.714 8.441 1.00 95.62 133 VAL A N 1
ATOM 1068 C CA . VAL A 1 133 ? -5.381 8.494 8.529 1.00 95.62 133 VAL A CA 1
ATOM 1069 C C . VAL A 1 133 ? -5.683 7.084 9.039 1.00 95.62 133 VAL A C 1
ATOM 1071 O O . VAL A 1 133 ? -6.495 6.938 9.953 1.00 95.62 133 VAL A O 1
ATOM 1074 N N . ILE A 1 134 ? -5.015 6.045 8.529 1.00 95.00 134 ILE A N 1
ATOM 1075 C CA . ILE A 1 134 ? -5.272 4.673 8.979 1.00 95.00 134 ILE A CA 1
ATOM 1076 C C . ILE A 1 134 ? -4.855 4.469 10.440 1.00 95.00 134 ILE A C 1
ATOM 1078 O O . ILE A 1 134 ? -5.588 3.829 11.190 1.00 95.00 134 ILE A O 1
ATOM 1082 N N . ALA A 1 135 ? -3.753 5.081 10.884 1.00 95.06 135 ALA A N 1
ATOM 1083 C CA . ALA A 1 135 ? -3.325 5.039 12.280 1.00 95.06 135 ALA A CA 1
ATOM 1084 C C . ALA A 1 135 ? -4.364 5.678 13.213 1.00 95.06 135 ALA A C 1
ATOM 1086 O O . ALA A 1 135 ? -4.690 5.107 14.254 1.00 95.06 135 ALA A O 1
ATOM 1087 N N . PHE A 1 136 ? -4.942 6.819 12.821 1.00 94.25 136 PHE A N 1
ATOM 1088 C CA . PHE A 1 136 ? -6.018 7.460 13.578 1.00 94.25 136 PHE A CA 1
ATOM 1089 C C . PHE A 1 136 ? -7.233 6.533 13.739 1.00 94.25 136 PHE A C 1
ATOM 1091 O O . PHE A 1 136 ? -7.741 6.353 14.847 1.00 94.25 136 PHE A O 1
ATOM 1098 N N . PHE A 1 137 ? -7.672 5.882 12.657 1.00 92.38 137 PHE A N 1
ATOM 1099 C CA . PHE A 1 137 ? -8.776 4.921 12.725 1.00 92.38 137 PHE A CA 1
ATOM 1100 C C . PHE A 1 137 ? -8.431 3.667 13.537 1.00 92.38 137 PHE A C 1
ATOM 1102 O O . PHE A 1 137 ? -9.285 3.188 14.282 1.00 92.38 137 PHE A O 1
ATOM 1109 N N . MET A 1 138 ? -7.197 3.161 13.458 1.00 91.19 138 MET A N 1
ATOM 1110 C CA . MET A 1 138 ? -6.745 2.018 14.261 1.00 91.19 138 MET A CA 1
ATOM 1111 C C . MET A 1 138 ? -6.801 2.314 15.764 1.00 91.19 138 MET A C 1
ATOM 1113 O O . MET A 1 138 ? -7.297 1.487 16.529 1.00 91.19 138 MET A O 1
ATOM 1117 N N . VAL A 1 139 ? -6.380 3.510 16.190 1.00 92.81 139 VAL A N 1
ATOM 1118 C CA . VAL A 1 139 ? -6.511 3.942 17.593 1.00 92.81 139 VAL A CA 1
ATOM 1119 C C . VAL A 1 139 ? -7.982 3.994 18.007 1.00 92.81 139 VAL A C 1
ATOM 1121 O O . VAL A 1 139 ? -8.337 3.462 19.057 1.00 92.81 139 VAL A O 1
ATOM 1124 N N . ASN A 1 140 ? -8.858 4.556 17.171 1.00 89.94 140 ASN A N 1
ATOM 1125 C CA . ASN A 1 140 ? -10.294 4.630 17.466 1.00 89.94 140 ASN A CA 1
ATOM 1126 C C . ASN A 1 140 ? -10.951 3.245 17.568 1.00 89.94 140 ASN A C 1
ATOM 1128 O O . ASN A 1 140 ? -11.809 3.033 18.424 1.00 89.94 140 ASN A O 1
ATOM 1132 N N . ILE A 1 141 ? -10.536 2.291 16.732 1.00 90.50 141 ILE A N 1
ATOM 1133 C CA . ILE A 1 141 ? -10.984 0.896 16.803 1.00 90.50 141 ILE A CA 1
ATOM 1134 C C . ILE A 1 141 ? -10.539 0.254 18.120 1.00 90.50 141 ILE A C 1
ATOM 1136 O O . ILE A 1 141 ? -11.352 -0.378 18.795 1.00 90.50 141 ILE A O 1
ATOM 1140 N N . PHE A 1 142 ? -9.272 0.430 18.501 1.00 90.56 142 PHE A N 1
ATOM 1141 C CA . PHE A 1 142 ? -8.733 -0.119 19.744 1.00 90.56 142 PHE A CA 1
ATOM 1142 C C . PHE A 1 142 ? -9.449 0.454 20.974 1.00 90.56 142 PHE A C 1
ATOM 1144 O O . PHE A 1 142 ? -9.922 -0.301 21.822 1.00 90.56 142 PHE A O 1
ATOM 1151 N N . VAL A 1 143 ? -9.609 1.780 21.036 1.00 91.62 143 VAL A N 1
ATOM 1152 C CA . VAL A 1 143 ? -10.347 2.462 22.111 1.00 91.62 143 VAL A CA 1
ATOM 1153 C C . VAL A 1 143 ? -11.799 1.983 22.165 1.00 91.62 143 VAL A C 1
ATOM 1155 O O . VAL A 1 143 ? -12.293 1.653 23.243 1.00 91.62 143 VAL A O 1
ATOM 1158 N N . GLY A 1 144 ? -12.471 1.877 21.014 1.00 88.69 144 GLY A N 1
ATOM 1159 C CA . GLY A 1 144 ? -13.837 1.360 20.933 1.00 88.69 144 GLY A CA 1
ATOM 1160 C C . GLY A 1 144 ? -13.959 -0.065 21.474 1.00 88.69 144 GLY A C 1
ATOM 1161 O O . GLY A 1 144 ? -14.857 -0.349 22.262 1.00 88.69 144 GLY A O 1
ATOM 1162 N N . PHE A 1 145 ? -13.027 -0.950 21.118 1.00 86.25 145 PHE A N 1
ATOM 1163 C CA . PHE A 1 145 ? -13.000 -2.322 21.625 1.00 86.25 145 PHE A CA 1
ATOM 1164 C C . PHE A 1 145 ? -12.801 -2.385 23.148 1.00 86.25 145 PHE A C 1
ATOM 1166 O O . PHE A 1 145 ? -13.514 -3.121 23.834 1.00 86.25 145 PHE A O 1
ATOM 1173 N N . VAL A 1 146 ? -11.870 -1.591 23.685 1.00 88.12 146 VAL A N 1
ATOM 1174 C CA . VAL A 1 146 ? -11.587 -1.536 25.127 1.00 88.12 146 VAL A CA 1
ATOM 1175 C C . VAL A 1 146 ? -12.807 -1.037 25.907 1.00 88.12 146 VAL A C 1
ATOM 1177 O O . VAL A 1 146 ? -13.193 -1.670 26.888 1.00 88.12 146 VAL A O 1
ATOM 1180 N N . ILE A 1 147 ? -13.468 0.033 25.447 1.00 87.44 147 ILE A N 1
ATOM 1181 C CA . ILE A 1 147 ? -14.683 0.568 26.087 1.00 87.44 147 ILE A CA 1
ATOM 1182 C C . ILE A 1 147 ? -15.792 -0.487 26.121 1.00 87.44 147 ILE A C 1
ATOM 1184 O O . ILE A 1 147 ? -16.376 -0.718 27.176 1.00 87.44 147 ILE A O 1
ATOM 1188 N N . VAL A 1 148 ? -16.057 -1.158 24.996 1.00 83.81 148 VAL A N 1
ATOM 1189 C CA . VAL A 1 148 ? -17.097 -2.197 24.914 1.00 83.81 148 VAL A CA 1
ATOM 1190 C C . VAL A 1 148 ? -16.783 -3.373 25.835 1.00 83.81 148 VAL A C 1
ATOM 1192 O O . VAL A 1 148 ? -17.684 -3.923 26.464 1.00 83.81 148 VAL A O 1
ATOM 1195 N N . THR A 1 149 ? -15.510 -3.750 25.949 1.00 81.06 149 THR A N 1
ATOM 1196 C CA . THR A 1 149 ? -15.085 -4.823 26.856 1.00 81.06 149 THR A CA 1
ATOM 1197 C C . THR A 1 149 ? -15.324 -4.434 28.317 1.00 81.06 149 THR A C 1
ATOM 1199 O O . THR A 1 149 ? -15.990 -5.180 29.031 1.00 81.06 149 THR A O 1
ATOM 1202 N N . PHE A 1 150 ? -14.897 -3.238 28.741 1.00 83.62 150 PHE A N 1
ATOM 1203 C CA . PHE A 1 150 ? -15.135 -2.751 30.106 1.00 83.62 150 PHE A CA 1
ATOM 1204 C C . PHE A 1 150 ? -16.618 -2.564 30.430 1.00 83.62 150 PHE A C 1
ATOM 1206 O O . PHE A 1 150 ? -17.038 -2.829 31.553 1.00 83.62 150 PHE A O 1
ATOM 1213 N N . GLN A 1 151 ? -17.420 -2.114 29.463 1.00 81.19 151 GLN A N 1
ATOM 1214 C CA . GLN A 1 151 ? -18.869 -2.018 29.631 1.00 81.19 151 GLN A CA 1
ATOM 1215 C C . GLN A 1 151 ? -19.494 -3.401 29.812 1.00 81.19 151 GLN A C 1
ATOM 1217 O O . GLN A 1 151 ? -20.279 -3.580 30.733 1.00 81.19 151 GLN A O 1
ATOM 1222 N N . ASN A 1 152 ? -19.105 -4.394 29.008 1.00 77.56 152 ASN A N 1
ATOM 1223 C CA . ASN A 1 152 ? -19.637 -5.753 29.121 1.00 77.56 152 ASN A CA 1
ATOM 1224 C C . ASN A 1 152 ? -19.264 -6.430 30.448 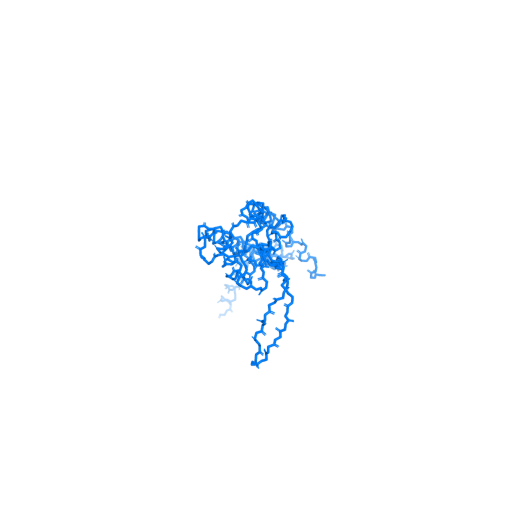1.00 77.56 152 ASN A C 1
ATOM 1226 O O . ASN A 1 152 ? -20.116 -7.082 31.046 1.00 77.56 152 ASN A O 1
ATOM 1230 N N . GLU A 1 153 ? -18.017 -6.294 30.907 1.00 76.56 153 GLU A N 1
ATOM 1231 C CA . GLU A 1 153 ? -17.585 -6.844 32.200 1.00 76.56 153 GLU A CA 1
ATOM 1232 C C . GLU A 1 153 ? -18.236 -6.092 33.366 1.00 76.56 153 GLU A C 1
ATOM 1234 O O . GLU A 1 153 ? -18.802 -6.712 34.266 1.00 76.56 153 GLU A O 1
ATOM 1239 N N . GLY A 1 154 ? -18.258 -4.758 33.298 1.00 70.38 154 GLY A N 1
ATOM 1240 C CA . GLY A 1 154 ? -18.902 -3.924 34.304 1.00 70.38 154 GLY A CA 1
ATOM 1241 C C . GLY A 1 154 ? -20.406 -4.174 34.407 1.00 70.38 154 GLY A C 1
ATOM 1242 O O . GLY A 1 154 ? -20.930 -4.250 35.508 1.00 70.38 154 GLY A O 1
ATOM 1243 N N . GLU A 1 155 ? -21.125 -4.333 33.295 1.00 68.50 155 GLU A N 1
ATOM 1244 C CA . GLU A 1 155 ? -22.566 -4.626 33.307 1.00 68.50 155 GLU A CA 1
ATOM 1245 C C . GLU A 1 155 ? -22.877 -6.064 33.746 1.00 68.50 155 GLU A C 1
ATOM 1247 O O . GLU A 1 155 ? -23.928 -6.302 34.344 1.00 68.50 155 GLU A O 1
ATOM 1252 N N . GLN A 1 156 ? -21.977 -7.027 33.506 1.00 67.62 156 GLN A N 1
ATOM 1253 C CA . GLN A 1 156 ? -22.158 -8.409 33.962 1.00 67.62 156 GLN A CA 1
ATOM 1254 C C . GLN A 1 156 ? -22.121 -8.544 35.486 1.00 67.62 156 GLN A C 1
ATOM 1256 O O . GLN A 1 156 ? -22.907 -9.321 36.030 1.00 67.62 156 GLN A O 1
ATOM 1261 N N . GLU A 1 157 ? -21.278 -7.776 36.174 1.00 64.31 157 GLU A N 1
ATOM 1262 C CA . GLU A 1 157 ? -21.164 -7.814 37.636 1.00 64.31 157 GLU A CA 1
ATOM 1263 C C . GLU A 1 157 ? -22.435 -7.302 38.344 1.00 64.31 157 GLU A C 1
ATOM 1265 O O . GLU A 1 157 ? -22.820 -7.816 39.394 1.00 64.31 157 GLU A O 1
ATOM 1270 N N . TYR A 1 158 ? -23.167 -6.367 37.726 1.00 59.28 158 TYR A N 1
ATOM 1271 C CA . TYR A 1 158 ? -24.405 -5.801 38.285 1.00 59.28 158 TYR A CA 1
ATOM 1272 C C . TYR A 1 158 ? -25.692 -6.451 37.767 1.00 59.28 158 TYR A C 1
ATOM 1274 O O . TYR A 1 158 ? -26.777 -6.113 38.235 1.00 59.28 158 TYR A O 1
ATOM 1282 N N . ARG A 1 159 ? -25.608 -7.407 36.833 1.00 61.94 159 ARG A N 1
ATOM 1283 C CA . ARG A 1 159 ? -26.779 -7.951 36.121 1.00 61.94 159 ARG A CA 1
ATOM 1284 C C . ARG A 1 159 ? -27.813 -8.642 37.026 1.00 61.94 159 ARG A C 1
ATOM 1286 O O . ARG A 1 159 ? -28.976 -8.735 36.648 1.00 61.94 159 ARG A O 1
ATOM 1293 N N . ASN A 1 160 ? -27.392 -9.109 38.204 1.00 66.38 160 ASN A N 1
ATOM 1294 C CA . ASN A 1 160 ? -28.240 -9.787 39.193 1.00 66.38 160 ASN A CA 1
ATOM 1295 C C . ASN A 1 160 ? -28.519 -8.938 40.451 1.00 66.38 160 ASN A C 1
ATOM 1297 O O . ASN A 1 160 ? -29.064 -9.461 41.421 1.00 66.38 160 ASN A O 1
ATOM 1301 N N . CYS A 1 161 ? -28.126 -7.661 40.476 1.00 67.88 161 CYS A N 1
ATOM 1302 C CA . CYS A 1 161 ? -28.353 -6.778 41.618 1.00 67.88 161 CYS A CA 1
ATOM 1303 C C . CYS A 1 161 ? -29.527 -5.832 41.328 1.00 67.88 161 CYS A C 1
ATOM 1305 O O . CYS A 1 161 ? -29.508 -5.118 40.332 1.00 67.88 161 CYS A O 1
ATOM 1307 N N . GLU A 1 162 ? -30.538 -5.800 42.203 1.00 68.94 162 GLU A N 1
ATOM 1308 C CA . GLU A 1 162 ? -31.676 -4.867 42.074 1.00 68.94 162 GLU A CA 1
ATOM 1309 C C . GLU A 1 162 ? -31.284 -3.407 42.353 1.00 68.94 162 GLU A C 1
ATOM 1311 O O . GLU A 1 162 ? -32.000 -2.486 41.965 1.00 68.94 162 GLU A O 1
ATOM 1316 N N . LEU A 1 163 ? -30.155 -3.184 43.037 1.00 73.00 163 LEU A N 1
ATOM 1317 C CA . LEU A 1 163 ? -29.681 -1.851 43.395 1.00 73.00 163 LEU A CA 1
ATOM 1318 C C . LEU A 1 163 ? -28.756 -1.269 42.324 1.00 73.00 163 LEU A C 1
ATOM 1320 O O . LEU A 1 163 ? -27.766 -1.880 41.923 1.00 73.00 163 LEU A O 1
ATOM 1324 N N . ASN A 1 164 ? -29.011 -0.012 41.966 1.00 74.25 164 ASN A N 1
ATOM 1325 C CA . ASN A 1 164 ? -28.147 0.764 41.080 1.00 74.25 164 ASN A CA 1
ATOM 1326 C C . ASN A 1 164 ? -26.830 1.141 41.794 1.00 74.25 164 ASN A C 1
ATOM 1328 O O . ASN A 1 164 ? -26.802 1.239 43.022 1.00 74.25 164 ASN A O 1
ATOM 1332 N N . LYS A 1 165 ? -25.763 1.475 41.045 1.00 74.88 165 LYS A N 1
ATOM 1333 C CA . LYS A 1 165 ? -24.435 1.851 41.600 1.00 74.88 165 LYS A CA 1
ATOM 1334 C C . LYS A 1 165 ? -24.503 2.867 42.750 1.00 74.88 165 LYS A C 1
ATOM 1336 O O . LYS A 1 165 ? -23.851 2.693 43.773 1.00 74.88 165 LYS A O 1
ATOM 1341 N N . ASN A 1 166 ? -25.334 3.904 42.617 1.00 80.12 166 ASN A N 1
ATOM 1342 C CA . ASN A 1 166 ? -25.510 4.901 43.679 1.00 80.12 166 ASN A CA 1
ATOM 1343 C C . ASN A 1 166 ? -26.162 4.311 44.936 1.00 80.12 166 ASN A C 1
ATOM 1345 O O . ASN A 1 166 ? -25.731 4.620 46.038 1.00 80.12 166 ASN A O 1
ATOM 1349 N N . GLN A 1 167 ? -27.171 3.449 44.789 1.00 78.50 167 GLN A N 1
ATOM 1350 C CA . GLN A 1 167 ? -27.833 2.817 45.931 1.00 78.50 167 GLN A CA 1
ATOM 1351 C C . GLN A 1 167 ? -26.901 1.823 46.629 1.00 78.50 167 GLN A C 1
ATOM 1353 O O . GLN A 1 167 ? -26.895 1.774 47.852 1.00 78.50 167 GLN A O 1
ATOM 1358 N N . GLN A 1 168 ? -26.067 1.092 45.887 1.00 77.94 168 GLN A N 1
ATOM 1359 C CA . GLN A 1 168 ? -25.036 0.238 46.481 1.00 77.94 168 GLN A CA 1
ATOM 1360 C C . GLN A 1 168 ? -23.988 1.043 47.246 1.00 77.94 168 GLN A C 1
ATOM 1362 O O . GLN A 1 168 ? -23.686 0.688 48.378 1.00 77.94 168 GLN A O 1
ATOM 1367 N N . ASN A 1 169 ? -23.485 2.144 46.679 1.00 81.44 169 ASN A N 1
ATOM 1368 C CA . ASN A 1 169 ? -22.554 3.025 47.390 1.00 81.44 169 ASN A CA 1
ATOM 1369 C C . ASN A 1 169 ? -23.179 3.579 48.675 1.00 81.44 169 ASN A C 1
ATOM 1371 O O . ASN A 1 169 ? -22.510 3.644 49.698 1.00 81.44 169 ASN A O 1
ATOM 1375 N N . ILE A 1 170 ? -24.470 3.922 48.647 1.00 83.69 170 ILE A N 1
ATOM 1376 C CA . ILE A 1 170 ? -25.203 4.367 49.837 1.00 83.69 170 ILE A CA 1
ATOM 1377 C C . ILE A 1 170 ? -25.320 3.236 50.870 1.00 83.69 170 ILE A C 1
ATOM 1379 O O . ILE A 1 170 ? -25.085 3.475 52.051 1.00 83.69 170 ILE A O 1
ATOM 1383 N N . VAL A 1 171 ? -25.658 2.010 50.454 1.00 84.75 171 VAL A N 1
ATOM 1384 C CA . VAL A 1 171 ? -25.780 0.854 51.362 1.00 84.75 171 VAL A CA 1
ATOM 1385 C C . VAL A 1 171 ? -24.428 0.464 51.962 1.00 84.75 171 VAL A C 1
ATOM 1387 O O . VAL A 1 171 ? -24.353 0.243 53.169 1.00 84.75 171 VAL A O 1
ATOM 1390 N N . LEU A 1 172 ? -23.364 0.435 51.156 1.00 83.38 172 LEU A N 1
ATOM 1391 C CA . LEU A 1 172 ? -21.993 0.187 51.611 1.00 83.38 172 LEU A CA 1
ATOM 1392 C C . LEU A 1 172 ? -21.576 1.228 52.650 1.00 83.38 172 LEU A C 1
ATOM 1394 O O . LEU A 1 172 ? -21.206 0.865 53.764 1.00 83.38 172 LEU A O 1
ATOM 1398 N N . PHE A 1 173 ? -21.755 2.511 52.336 1.00 86.88 173 PHE A N 1
ATOM 1399 C CA . PHE A 1 173 ? -21.405 3.603 53.239 1.00 86.88 173 PHE A CA 1
ATOM 1400 C C . PHE A 1 173 ? -22.209 3.561 54.549 1.00 86.88 173 PHE A C 1
ATOM 1402 O O . PHE A 1 173 ? -21.668 3.753 55.635 1.00 86.88 173 PHE A O 1
ATOM 1409 N N . HIS A 1 174 ? -23.506 3.248 54.472 1.00 87.56 174 HIS A N 1
ATOM 1410 C CA . HIS A 1 174 ? -24.347 3.074 55.657 1.00 87.56 174 HIS A CA 1
ATOM 1411 C C . HIS A 1 174 ? -23.901 1.879 56.518 1.00 87.56 174 HIS A C 1
ATOM 1413 O O . HIS A 1 174 ? -23.931 1.960 57.746 1.00 87.56 174 HIS A O 1
ATOM 1419 N N . SER A 1 175 ? -23.473 0.775 55.895 1.00 83.12 175 SER A N 1
ATOM 1420 C CA . SER A 1 175 ? -22.964 -0.403 56.608 1.00 83.12 175 SER A CA 1
ATOM 1421 C C . SER A 1 175 ? -21.629 -0.141 57.317 1.00 83.12 175 SER A C 1
ATOM 1423 O O . SER A 1 175 ? -21.460 -0.577 58.455 1.00 83.12 175 SER A O 1
ATOM 1425 N N . GLU A 1 176 ? -20.734 0.644 56.707 1.00 87.88 176 GLU A N 1
ATOM 1426 C CA . GLU A 1 176 ? -19.466 1.084 57.310 1.00 87.88 176 GLU A CA 1
ATOM 1427 C C . GLU A 1 176 ? -19.695 1.964 58.545 1.00 87.88 176 GLU A C 1
ATOM 1429 O O . GLU A 1 176 ? -19.092 1.730 59.593 1.00 87.88 176 GLU A O 1
ATOM 1434 N N . ILE A 1 177 ? -20.623 2.925 58.467 1.00 85.06 177 ILE A N 1
ATOM 1435 C CA . ILE A 1 177 ? -20.985 3.778 59.612 1.00 85.06 177 ILE A CA 1
ATOM 1436 C C . ILE A 1 177 ? -21.560 2.946 60.764 1.00 85.06 177 ILE A C 1
ATOM 1438 O O . ILE A 1 177 ? -21.233 3.185 61.926 1.00 85.06 177 ILE A O 1
ATOM 1442 N N . HIS A 1 178 ? -22.420 1.969 60.468 1.00 81.00 178 HIS A N 1
ATOM 1443 C CA . HIS A 1 178 ? -23.011 1.121 61.503 1.00 81.00 178 HIS A CA 1
ATOM 1444 C C . HIS A 1 178 ? -21.977 0.256 62.228 1.00 81.00 178 HIS A C 1
ATOM 1446 O O . HIS A 1 178 ? -22.116 0.040 63.429 1.00 81.00 178 HIS A O 1
ATOM 1452 N N . TYR A 1 179 ? -20.956 -0.225 61.516 1.00 76.31 179 TYR A N 1
ATOM 1453 C CA . TYR A 1 179 ? -19.843 -0.955 62.120 1.00 76.31 179 TYR A CA 1
ATOM 1454 C C . TYR A 1 179 ? -18.977 -0.039 62.990 1.00 76.31 179 TYR A C 1
ATOM 1456 O O . TYR A 1 179 ? -18.703 -0.381 64.134 1.00 76.31 179 TYR A O 1
ATOM 1464 N N . SER A 1 180 ? -18.636 1.155 62.497 1.00 75.12 180 SER A N 1
ATOM 1465 C CA . SER A 1 180 ? -17.818 2.125 63.240 1.00 75.12 180 SER A CA 1
ATOM 1466 C C . SER A 1 180 ? -18.490 2.684 64.499 1.00 75.12 180 SER A C 1
ATOM 1468 O O . SER A 1 180 ? -17.788 3.180 65.371 1.00 75.12 180 SER A O 1
ATOM 1470 N N . ASN A 1 181 ? -19.822 2.670 64.586 1.00 72.38 181 ASN A N 1
ATOM 1471 C CA . ASN A 1 181 ? -20.560 3.129 65.769 1.00 72.38 181 ASN A CA 1
ATOM 1472 C C . ASN A 1 181 ? -20.823 2.013 66.798 1.00 72.38 181 ASN A C 1
ATOM 1474 O O . ASN A 1 181 ? -21.342 2.301 67.875 1.00 72.38 181 ASN A O 1
ATOM 1478 N N . ASN A 1 182 ? -20.544 0.754 66.445 1.00 62.75 182 ASN A N 1
ATOM 1479 C CA . ASN A 1 182 ? -20.729 -0.416 67.309 1.00 62.75 182 ASN A CA 1
ATOM 1480 C C . ASN A 1 182 ? -19.402 -0.970 67.876 1.00 62.75 182 ASN A C 1
ATOM 1482 O O . ASN A 1 182 ? -19.445 -1.942 68.633 1.00 62.75 182 ASN A O 1
ATOM 1486 N N . GLU A 1 183 ? -18.261 -0.365 67.530 1.00 50.84 183 GLU A N 1
ATOM 1487 C CA . GLU A 1 183 ? -16.986 -0.444 68.269 1.00 50.84 183 GLU A CA 1
ATOM 1488 C C . GLU A 1 183 ? -16.845 0.753 69.220 1.00 50.84 183 GLU A C 1
ATOM 1490 O O . GLU A 1 183 ? -16.290 0.553 70.326 1.00 50.84 183 GLU A O 1
#

Secondary structure (DSSP, 8-state):
-HHHHHHHHHHHHHHHHHHHHHHHHHHHHHHHHHHTT--EEESSTT--BTTT--SEEEEEETTEEEEEE--EEE-SS--SSHHHHHHHHHHHHTTSSHHHHHHHHHH--STTB---TTS-GGGHHHHHHHHHHHHHHHHHHHHHHHHHHHHHHHHHHHTT-SS-HHHHHHHHHHHHHHHHT--

Foldseek 3Di:
DVVVLVVVLCVQCVVLVVVLVVVLLVLLVVQLVQFAQQQKAKPDPVDFFLVRQADWDWDQDPNDTDTDTIDTDGDPQGNNDSVSSSVNLVCLLVVHCLVVVLQSSQQTDDHRTHGHGRNHNVCNVSSVVSNVVSVVSVVVSVVSSVVSVCCVVVCVVCVPPPDDPVRVVVVVVVVVVVVVVVD

Sequence (183 aa):
HVVQCVVVAIKTIGNIMLVTFLLQFMFACMGVQLFKGTFYSCNDKSMTNKEDCKGYFLKIDEDQIYRESREWSNSKFHFDNVPQALLTLFTVATFEGWPSLLHTAIDSKGEGEGPVYNYRPFVAPFFIAFIIVIAFFMVNIFVGFVIVTFQNEGEQEYRNCELNKNQQNIVLFHSEIHYSNNE

Mean predicted aligned error: 8.6 Å

Nearest PDB structures (foldseek):
  7miy-assembly1_A  TM=8.679E-01  e=7.920E-15  Homo sapiens
  7vfw-assembly1_A  TM=8.941E-01  e=6.105E-14  Homo sapiens
  8x93-assembly1_A  TM=8.752E-01  e=8.108E-14  Homo sapiens
  8epl-assembly1_A  TM=8.536E-01  e=5.769E-14  Homo sapiens
  8x91-assembly1_A  TM=8.581E-01  e=6.462E-14  Homo sapiens

pLDDT: mean 88.93, std 9.43, range [50.84, 98.25]